Protein AF-B2FNQ9-F1 (afdb_monomer_lite)

Sequence (212 aa):
MAIDDLLDEHEQSERVRSWLRKNGASILGGVAIAIGAIAGWQWYQKDQGGKLASANVEYQKALVGLQQNKLDDAAKAVKALEAGPSSIYGDLAALQLAKAQVDAGKNEEALATLRAVKVESDLQRVADQRVARLLVATGKSDEAIKLLGSATDSSSLEIHGDALMAQGKRDDARAQYEKALKSLDVAAPQRRLLETKVMDAGGTVAAPAESV

Structure (mmCIF, N/CA/C/O backbone):
data_AF-B2FNQ9-F1
#
_entry.id   AF-B2FNQ9-F1
#
loop_
_atom_site.group_PDB
_atom_site.id
_atom_site.type_symbol
_atom_site.label_atom_id
_atom_site.label_alt_id
_atom_site.label_comp_id
_atom_site.label_asym_id
_atom_site.label_entity_id
_atom_site.label_seq_id
_atom_site.pdbx_PDB_ins_code
_atom_site.Cartn_x
_atom_site.Cartn_y
_atom_site.Cartn_z
_atom_site.occupancy
_atom_site.B_iso_or_equiv
_atom_site.auth_seq_id
_atom_site.auth_comp_id
_atom_site.auth_asym_id
_atom_site.auth_atom_id
_atom_site.pdbx_PDB_model_num
ATOM 1 N N . MET A 1 1 ? 4.589 26.673 -85.931 1.00 53.72 1 MET A N 1
ATOM 2 C CA . MET A 1 1 ? 4.257 26.494 -84.505 1.00 53.72 1 MET A CA 1
ATOM 3 C C . MET A 1 1 ? 4.998 25.251 -84.018 1.00 53.72 1 MET A C 1
ATOM 5 O O . MET A 1 1 ? 4.449 24.176 -84.178 1.00 53.72 1 MET A O 1
ATOM 9 N N . ALA A 1 2 ? 6.277 25.393 -83.626 1.00 55.75 2 ALA A N 1
ATOM 10 C CA . ALA A 1 2 ? 7.136 24.377 -82.966 1.00 55.75 2 ALA A CA 1
ATOM 11 C C . ALA A 1 2 ? 8.617 24.851 -82.880 1.00 55.75 2 ALA A C 1
ATOM 13 O O . ALA A 1 2 ? 9.528 24.080 -83.158 1.00 55.75 2 ALA A O 1
ATOM 14 N N . ILE A 1 3 ? 8.878 26.138 -82.604 1.00 53.03 3 ILE A N 1
ATOM 15 C CA . ILE A 1 3 ? 10.263 26.648 -82.434 1.00 53.03 3 ILE A CA 1
ATOM 16 C C . ILE A 1 3 ? 10.424 27.372 -81.087 1.00 53.03 3 ILE A C 1
ATOM 18 O O . ILE A 1 3 ? 11.475 27.247 -80.471 1.00 53.03 3 ILE A O 1
ATOM 22 N N . ASP A 1 4 ? 9.366 28.003 -80.563 1.00 54.94 4 ASP A N 1
ATOM 23 C CA . ASP A 1 4 ? 9.391 28.595 -79.213 1.00 54.94 4 ASP A CA 1
ATOM 24 C C . ASP A 1 4 ? 9.491 27.556 -78.078 1.00 54.94 4 ASP A C 1
ATOM 26 O O . ASP A 1 4 ? 9.998 27.874 -77.010 1.00 54.94 4 ASP A O 1
ATOM 30 N N . ASP A 1 5 ? 9.087 26.305 -78.313 1.00 53.41 5 ASP A N 1
ATOM 31 C CA . ASP A 1 5 ? 9.084 25.236 -77.296 1.00 53.41 5 ASP A CA 1
ATOM 32 C C . ASP A 1 5 ? 10.497 24.663 -77.025 1.00 53.41 5 ASP A C 1
ATOM 34 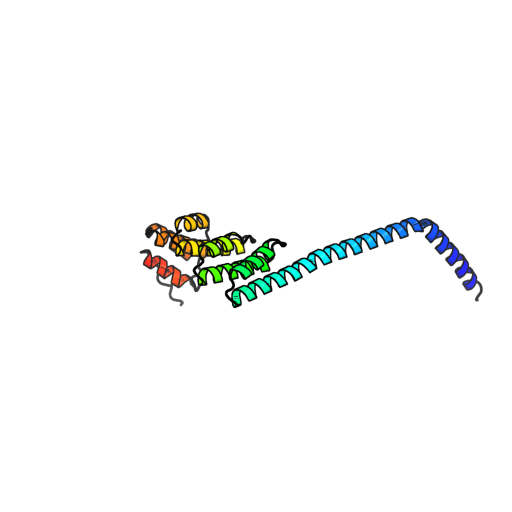O O . ASP A 1 5 ? 10.819 24.249 -75.917 1.00 53.41 5 ASP A O 1
ATOM 38 N N . LEU A 1 6 ? 11.396 24.708 -78.020 1.00 50.47 6 LEU A N 1
ATOM 39 C CA . LEU A 1 6 ? 12.774 24.194 -77.902 1.00 50.47 6 LEU A CA 1
ATOM 40 C C . LEU A 1 6 ? 13.746 25.191 -77.246 1.00 50.47 6 LEU A C 1
ATOM 42 O O . LEU A 1 6 ? 14.773 24.786 -76.700 1.00 50.47 6 LEU A O 1
ATOM 46 N N . LEU A 1 7 ? 13.450 26.494 -77.309 1.00 51.12 7 LEU A N 1
ATOM 47 C CA . LEU A 1 7 ? 14.267 27.544 -76.682 1.00 51.12 7 LEU A CA 1
ATOM 48 C C . LEU A 1 7 ? 13.931 27.723 -75.194 1.00 51.12 7 LEU A C 1
ATOM 50 O O . LEU A 1 7 ? 14.819 28.047 -74.400 1.00 51.12 7 LEU A O 1
ATOM 54 N N . ASP A 1 8 ? 12.682 27.457 -74.806 1.00 58.88 8 ASP A N 1
ATOM 55 C CA . ASP A 1 8 ? 12.225 27.576 -73.421 1.00 58.88 8 ASP A CA 1
ATOM 56 C C . ASP A 1 8 ? 12.867 26.498 -72.522 1.00 58.88 8 ASP A C 1
ATOM 58 O O . ASP A 1 8 ? 13.305 26.788 -71.410 1.00 58.88 8 ASP A O 1
ATOM 62 N N . GLU A 1 9 ? 13.086 25.281 -73.035 1.00 57.19 9 GLU A N 1
ATOM 63 C CA . GLU A 1 9 ? 13.785 24.210 -72.302 1.00 57.19 9 GLU A CA 1
ATOM 64 C C . GLU A 1 9 ? 15.239 24.564 -71.930 1.00 57.19 9 GLU A C 1
ATOM 66 O O . GLU A 1 9 ? 15.695 24.264 -70.820 1.00 57.19 9 GLU A O 1
ATOM 71 N N . HIS A 1 10 ? 15.985 25.228 -72.822 1.00 60.28 10 HIS A N 1
ATOM 72 C CA . HIS A 1 10 ? 17.373 25.615 -72.541 1.00 60.28 10 HIS A CA 1
ATOM 73 C C . HIS A 1 10 ? 17.464 26.771 -71.536 1.00 60.28 10 HIS A C 1
ATOM 75 O O . HIS A 1 10 ? 18.248 26.683 -70.585 1.00 60.28 10 HIS A O 1
ATOM 81 N N . GLU A 1 11 ? 16.631 27.808 -71.655 1.00 62.88 11 GLU A N 1
ATOM 82 C CA . GLU A 1 11 ? 16.622 28.914 -70.687 1.00 62.88 11 GLU A CA 1
ATOM 83 C C . GLU A 1 11 ? 16.072 28.520 -69.311 1.00 62.88 11 GLU A C 1
ATOM 85 O O . GLU A 1 11 ? 16.539 29.025 -68.281 1.00 62.88 11 GLU A O 1
ATOM 90 N N . GLN A 1 12 ? 15.089 27.619 -69.262 1.00 61.09 12 GLN A N 1
ATOM 91 C CA . GLN A 1 12 ? 14.573 27.091 -68.002 1.00 61.09 12 GLN A CA 1
ATOM 92 C C . GLN A 1 12 ? 15.646 26.288 -67.264 1.00 61.09 12 GLN A C 1
ATOM 94 O O . GLN A 1 12 ? 15.810 26.450 -66.050 1.00 61.09 12 GLN A O 1
ATOM 99 N N . SER A 1 13 ? 16.440 25.492 -67.988 1.00 68.75 13 SER A N 1
ATOM 100 C CA . SER A 1 13 ? 17.532 24.716 -67.394 1.00 68.75 13 SER A CA 1
ATOM 101 C C . SER A 1 13 ? 18.613 25.607 -66.756 1.00 68.75 13 SER A C 1
ATOM 103 O O . SER A 1 13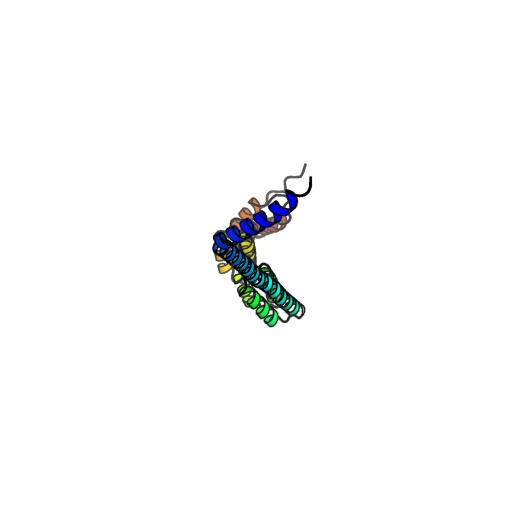 ? 19.059 25.339 -65.637 1.00 68.75 13 SER A O 1
ATOM 105 N N . GLU A 1 14 ? 18.977 26.720 -67.401 1.00 74.56 14 GLU A N 1
ATOM 106 C CA . GLU A 1 14 ? 19.949 27.700 -66.898 1.00 74.56 14 GLU A CA 1
ATOM 107 C C . GLU A 1 14 ? 19.422 28.465 -65.675 1.00 74.56 14 GLU A C 1
ATOM 109 O O . GLU A 1 14 ? 20.140 28.626 -64.680 1.00 74.56 14 GLU A O 1
ATOM 114 N N . ARG A 1 15 ? 18.147 28.883 -65.698 1.00 75.94 15 ARG A N 1
ATOM 115 C CA . ARG A 1 15 ? 17.488 29.555 -64.564 1.00 75.94 15 ARG A CA 1
ATOM 116 C C . ARG A 1 15 ? 17.432 28.660 -63.333 1.00 75.94 15 ARG A C 1
ATOM 118 O O . ARG A 1 15 ? 17.785 29.106 -62.239 1.00 75.94 15 ARG A O 1
ATOM 125 N N . VAL A 1 16 ? 17.068 27.392 -63.508 1.00 77.50 16 VAL A N 1
ATOM 126 C CA . VAL A 1 16 ? 17.066 26.394 -62.430 1.00 77.50 16 VAL A CA 1
ATOM 127 C C . VAL A 1 16 ? 18.481 26.182 -61.889 1.00 77.50 16 VAL A C 1
ATOM 129 O O . VAL A 1 16 ? 18.688 26.188 -60.675 1.00 77.50 16 VAL A O 1
ATOM 132 N N . ARG A 1 17 ? 19.486 26.082 -62.766 1.00 79.25 17 ARG A N 1
ATOM 133 C CA . ARG A 1 17 ? 20.891 25.873 -62.381 1.00 79.25 17 ARG A CA 1
ATOM 134 C C . ARG A 1 17 ? 21.488 27.065 -61.626 1.00 79.25 17 ARG A C 1
ATOM 136 O O . ARG A 1 17 ? 22.210 26.875 -60.647 1.00 79.25 17 ARG A O 1
ATOM 143 N N . SER A 1 18 ? 21.167 28.287 -62.048 1.00 82.06 18 SER A N 1
ATOM 144 C CA . SER A 1 18 ? 21.549 29.532 -61.371 1.00 82.06 18 SER A CA 1
ATOM 145 C C . SER A 1 18 ? 20.867 29.663 -60.006 1.00 82.06 18 SER A C 1
ATOM 147 O O . SER A 1 18 ? 21.524 29.931 -58.997 1.00 82.06 18 SER A O 1
ATOM 149 N N . TRP A 1 19 ? 19.563 29.378 -59.943 1.00 83.38 19 TRP A N 1
ATOM 150 C CA . TRP A 1 19 ? 18.796 29.399 -58.701 1.00 83.38 19 TRP A CA 1
ATOM 151 C C . TRP A 1 19 ? 19.306 28.361 -57.691 1.00 83.38 19 TRP A C 1
ATOM 153 O O . TRP A 1 19 ? 19.490 28.692 -56.520 1.00 83.38 19 TRP A O 1
ATOM 163 N N . LEU A 1 20 ? 19.628 27.144 -58.142 1.00 83.00 20 LEU A N 1
ATOM 164 C CA . LEU A 1 20 ? 20.249 26.097 -57.323 1.00 83.00 20 LEU A CA 1
ATOM 165 C C . LEU A 1 20 ? 21.641 26.494 -56.830 1.00 83.00 20 LEU A C 1
ATOM 167 O O . LEU A 1 20 ? 21.958 26.253 -55.673 1.00 83.00 20 LEU A O 1
ATOM 171 N N . ARG A 1 21 ? 22.477 27.134 -57.656 1.00 82.69 21 ARG A N 1
ATOM 172 C CA . ARG A 1 21 ? 23.786 27.641 -57.199 1.00 82.69 21 ARG A CA 1
ATOM 173 C C . ARG A 1 21 ? 23.642 28.738 -56.148 1.00 82.69 21 ARG A C 1
ATOM 175 O O . ARG A 1 21 ? 24.416 28.766 -55.197 1.00 82.69 21 ARG A O 1
ATOM 182 N N . LYS A 1 22 ? 22.645 29.612 -56.296 1.00 88.25 22 LYS A N 1
ATOM 183 C CA . LYS A 1 22 ? 22.390 30.719 -55.366 1.00 88.25 22 LYS A CA 1
ATOM 184 C C . LYS A 1 22 ? 21.789 30.252 -54.033 1.00 88.25 22 LYS A C 1
ATOM 186 O O . LYS A 1 22 ? 22.123 30.815 -52.998 1.00 88.25 22 LYS A O 1
ATOM 191 N N . ASN A 1 23 ? 20.941 29.220 -54.054 1.00 89.06 23 ASN A N 1
ATOM 192 C CA . ASN A 1 23 ? 20.239 28.691 -52.874 1.00 89.06 23 ASN A CA 1
ATOM 193 C C . ASN A 1 23 ? 20.800 27.351 -52.367 1.00 89.06 23 ASN A C 1
ATOM 195 O O . ASN A 1 23 ? 20.294 26.788 -51.403 1.00 89.06 23 ASN A O 1
ATOM 199 N N . GLY A 1 24 ? 21.850 26.813 -52.988 1.00 85.12 24 GLY A N 1
ATOM 200 C CA . GLY A 1 24 ? 22.360 25.476 -52.676 1.00 85.12 24 GLY A CA 1
ATOM 201 C C . GLY A 1 24 ? 22.773 25.325 -51.214 1.00 85.12 24 GLY A C 1
ATOM 202 O O . GLY A 1 24 ? 22.471 24.311 -50.595 1.00 85.12 24 GLY A O 1
ATOM 203 N N . ALA A 1 25 ? 23.375 26.364 -50.628 1.00 88.88 25 ALA A N 1
ATOM 204 C CA . ALA A 1 25 ? 23.744 26.368 -49.214 1.00 88.88 25 ALA A CA 1
ATOM 205 C C . ALA A 1 25 ? 22.521 26.331 -48.276 1.00 88.88 25 ALA A C 1
ATOM 207 O O . ALA A 1 25 ? 22.545 25.610 -47.280 1.00 88.88 25 ALA A O 1
ATOM 208 N N . SER A 1 26 ? 21.439 27.056 -48.591 1.00 86.69 26 SER A N 1
ATOM 209 C CA . SER A 1 26 ? 20.218 27.060 -47.772 1.00 86.69 26 SER A CA 1
ATOM 210 C C . SER A 1 26 ? 19.410 25.772 -47.932 1.00 86.69 26 SER A C 1
ATOM 212 O O . SER A 1 26 ? 18.885 25.266 -46.943 1.00 86.69 26 SER A O 1
ATOM 214 N N . ILE A 1 27 ? 19.375 25.188 -49.134 1.00 90.31 27 ILE A N 1
ATOM 215 C CA . ILE A 1 27 ? 18.775 23.869 -49.379 1.00 90.31 27 ILE A CA 1
ATOM 216 C C . ILE A 1 27 ? 19.538 22.791 -48.601 1.00 90.31 27 ILE A C 1
ATOM 218 O O . ILE A 1 27 ? 18.922 22.016 -47.874 1.00 90.31 27 ILE A O 1
ATOM 222 N N . LEU A 1 28 ? 20.874 22.769 -48.690 1.00 91.81 28 LEU A N 1
ATOM 223 C CA . LEU A 1 28 ? 21.702 21.823 -47.935 1.00 91.81 28 LEU A CA 1
ATOM 224 C C . LEU A 1 28 ? 21.533 21.998 -46.421 1.00 91.81 28 LEU A C 1
ATOM 226 O O . LEU A 1 28 ? 21.395 21.006 -45.708 1.00 91.81 28 LEU A O 1
ATOM 230 N N . GLY A 1 29 ? 21.480 23.242 -45.936 1.00 94.00 29 GLY A N 1
ATOM 231 C CA . GLY A 1 29 ? 21.211 23.538 -44.529 1.00 94.00 29 GLY A CA 1
ATOM 232 C C . GLY A 1 29 ? 19.839 23.034 -44.073 1.00 94.00 29 GLY A C 1
ATOM 233 O O . GLY A 1 29 ? 19.740 22.365 -43.047 1.00 94.00 29 GLY A O 1
ATOM 234 N N . GLY A 1 30 ? 18.789 23.285 -44.860 1.00 93.69 30 GLY A N 1
ATOM 235 C CA . GLY A 1 30 ? 17.436 22.805 -44.572 1.00 93.69 30 GLY A CA 1
ATOM 236 C C . GLY A 1 30 ? 17.339 21.277 -44.551 1.00 93.69 30 GLY A C 1
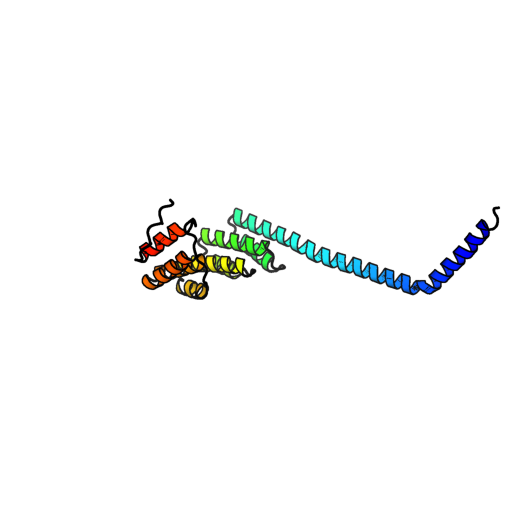ATOM 237 O O . GLY A 1 30 ? 16.749 20.710 -43.633 1.00 93.69 30 GLY A O 1
ATOM 238 N N . VAL A 1 31 ? 17.980 20.600 -45.509 1.00 94.31 31 VAL A N 1
ATOM 239 C CA . VAL A 1 31 ? 18.043 19.130 -45.559 1.00 94.31 31 VAL A CA 1
ATOM 240 C C . VAL A 1 31 ? 18.799 18.568 -44.352 1.00 94.31 31 VAL A C 1
ATOM 242 O O . VAL A 1 31 ? 18.329 17.614 -43.733 1.00 94.31 31 VAL A O 1
ATOM 245 N N . ALA A 1 32 ? 19.925 19.172 -43.963 1.00 95.31 32 ALA A N 1
ATOM 246 C CA . ALA A 1 32 ? 20.685 18.743 -42.790 1.00 95.31 32 ALA A CA 1
ATOM 247 C C . ALA A 1 32 ? 19.869 18.873 -41.491 1.00 95.31 32 ALA A C 1
ATOM 249 O O . ALA A 1 32 ? 19.867 17.953 -40.672 1.00 95.31 32 ALA A O 1
ATOM 250 N N . ILE A 1 33 ? 19.124 19.973 -41.328 1.00 96.50 33 ILE A N 1
ATOM 251 C CA . ILE A 1 33 ? 18.223 20.173 -40.183 1.00 96.50 33 ILE A CA 1
ATOM 252 C C . ILE A 1 33 ? 17.104 19.125 -40.183 1.00 96.50 33 ILE A C 1
ATOM 254 O O . ILE A 1 33 ? 16.833 18.527 -39.142 1.00 96.50 33 ILE A O 1
ATOM 258 N N . ALA A 1 34 ? 16.482 18.859 -41.336 1.00 92.06 34 ALA A N 1
ATOM 259 C CA . ALA A 1 34 ? 15.417 17.863 -41.450 1.00 92.06 34 ALA A CA 1
ATOM 260 C C . ALA A 1 34 ? 15.905 16.452 -41.079 1.00 92.06 34 ALA A C 1
ATOM 262 O O . ALA A 1 34 ? 15.248 15.753 -40.309 1.00 92.06 34 ALA A O 1
ATOM 263 N N . ILE A 1 35 ? 17.088 16.054 -41.558 1.00 96.56 35 ILE A N 1
ATOM 264 C CA . ILE A 1 35 ? 17.708 14.770 -41.201 1.00 96.56 35 ILE A CA 1
ATOM 265 C C . ILE A 1 35 ? 18.012 14.718 -39.701 1.00 96.56 35 ILE A C 1
ATOM 267 O O . ILE A 1 35 ? 17.696 13.721 -39.054 1.00 96.56 35 ILE A O 1
ATOM 271 N N . GLY A 1 36 ? 18.571 15.792 -39.133 1.00 96.50 36 GLY A N 1
ATOM 272 C CA . GLY A 1 36 ? 18.850 15.882 -37.699 1.00 96.50 36 GLY A CA 1
ATOM 273 C C . GLY A 1 36 ? 17.590 15.733 -36.843 1.00 96.50 36 GLY A C 1
ATOM 274 O O . GLY A 1 36 ? 17.593 14.978 -35.872 1.00 96.50 36 GLY A O 1
ATOM 275 N N . ALA A 1 37 ? 16.492 16.384 -37.237 1.00 94.50 37 ALA A N 1
ATOM 276 C CA . ALA A 1 37 ? 15.209 16.285 -36.548 1.00 94.50 37 ALA A CA 1
ATOM 277 C C . ALA A 1 37 ? 14.620 14.865 -36.615 1.00 94.50 37 ALA A C 1
ATOM 279 O O . ALA A 1 37 ? 14.193 14.331 -35.592 1.00 94.50 37 ALA A O 1
ATOM 280 N N . ILE A 1 38 ? 14.644 14.224 -37.790 1.00 93.06 38 ILE A N 1
ATOM 281 C CA . ILE A 1 38 ? 14.150 12.848 -37.967 1.00 93.06 38 ILE A CA 1
ATOM 282 C C . ILE A 1 38 ? 15.001 11.859 -37.164 1.00 93.06 38 ILE A C 1
ATOM 284 O O . ILE A 1 38 ? 14.453 11.018 -36.452 1.00 93.06 38 ILE A O 1
ATOM 288 N N . ALA A 1 39 ? 16.330 11.967 -37.239 1.00 92.00 39 ALA A N 1
ATOM 289 C CA . ALA A 1 39 ? 17.244 11.096 -36.505 1.00 92.00 39 ALA A CA 1
ATOM 290 C C . ALA A 1 39 ? 17.095 11.270 -34.985 1.00 92.00 39 ALA A C 1
ATOM 292 O O . ALA A 1 39 ? 17.026 10.280 -34.256 1.00 92.00 39 ALA A O 1
ATOM 293 N N . GLY A 1 40 ? 16.973 12.515 -34.511 1.00 89.31 40 GLY A N 1
ATOM 294 C CA . GLY A 1 40 ? 16.701 12.821 -33.107 1.00 89.31 40 GLY A CA 1
ATOM 295 C C . GLY A 1 40 ? 15.370 12.235 -32.631 1.00 89.31 40 GLY A C 1
ATOM 296 O O . GLY A 1 40 ? 15.317 11.605 -31.574 1.00 89.31 40 GLY A O 1
ATOM 297 N N . TRP A 1 41 ? 14.312 12.358 -33.438 1.00 85.88 41 TRP A N 1
ATOM 298 C CA . TRP A 1 41 ? 12.998 11.786 -33.133 1.00 85.88 41 TRP A CA 1
ATOM 299 C C . TRP A 1 41 ? 13.009 10.251 -33.106 1.00 85.88 41 TRP A C 1
ATOM 301 O O . TRP A 1 41 ? 12.445 9.643 -32.196 1.00 85.88 41 TRP A O 1
ATOM 311 N N . GLN A 1 42 ? 13.685 9.606 -34.061 1.00 81.25 42 GLN A N 1
ATOM 312 C CA . GLN A 1 42 ? 13.832 8.147 -34.091 1.00 81.25 42 GLN A CA 1
ATOM 313 C C . GLN A 1 42 ? 14.636 7.621 -32.899 1.00 81.25 42 GLN A C 1
ATOM 315 O O . GLN A 1 42 ? 14.266 6.604 -32.310 1.00 81.25 42 GLN A O 1
ATOM 320 N N . TRP A 1 43 ? 15.715 8.312 -32.517 1.00 81.75 43 TRP A N 1
ATOM 321 C CA . TRP A 1 43 ? 16.502 7.961 -31.335 1.00 81.75 43 TRP A CA 1
ATOM 322 C C . TRP A 1 43 ? 15.659 8.063 -30.058 1.00 81.75 43 TRP A C 1
ATOM 324 O O . TRP A 1 43 ? 15.630 7.120 -29.266 1.00 81.75 43 TRP A O 1
ATOM 334 N N . TYR A 1 44 ? 14.889 9.146 -29.920 1.00 79.06 44 TYR A N 1
ATOM 335 C CA . TYR A 1 44 ? 13.963 9.342 -28.806 1.00 79.06 44 TYR A CA 1
ATOM 336 C C . TYR A 1 44 ? 12.872 8.257 -28.742 1.00 79.06 44 TYR A C 1
ATOM 338 O O . TYR A 1 44 ? 12.624 7.686 -27.680 1.00 79.06 44 TYR A O 1
ATOM 346 N N . GLN A 1 45 ? 12.253 7.904 -29.876 1.00 67.50 45 GLN A N 1
ATOM 347 C CA . GLN A 1 45 ? 11.258 6.825 -29.926 1.00 67.50 45 GLN A CA 1
ATOM 348 C C . GLN A 1 45 ? 11.846 5.455 -29.582 1.00 67.50 45 GLN A C 1
ATOM 350 O O . GLN A 1 45 ? 11.189 4.669 -28.901 1.00 67.50 45 GLN A O 1
ATOM 355 N N . LYS A 1 46 ? 13.063 5.146 -30.042 1.00 68.75 46 LYS A N 1
ATOM 356 C CA . LYS A 1 46 ? 13.714 3.859 -29.762 1.00 68.75 46 LYS A CA 1
ATOM 357 C C . LYS A 1 46 ? 14.020 3.693 -28.274 1.00 68.75 46 LYS A C 1
ATOM 359 O O . LYS A 1 46 ? 13.813 2.607 -27.734 1.00 68.75 46 LYS A O 1
ATOM 364 N N . ASP A 1 47 ? 14.464 4.762 -27.620 1.00 68.56 47 ASP A N 1
ATOM 365 C CA . ASP A 1 47 ? 14.702 4.781 -26.176 1.00 68.56 47 ASP A CA 1
ATOM 366 C C . ASP A 1 47 ? 13.393 4.590 -25.381 1.00 68.56 47 ASP A C 1
ATOM 368 O O . ASP A 1 47 ? 13.327 3.752 -24.483 1.00 68.56 47 ASP A O 1
ATOM 372 N N . GLN A 1 48 ? 12.309 5.270 -25.770 1.00 61.91 48 GLN A N 1
ATOM 373 C CA . GLN A 1 48 ? 10.986 5.131 -25.139 1.00 61.91 48 GLN A CA 1
ATOM 374 C C . GLN A 1 48 ? 10.345 3.746 -25.376 1.00 61.91 48 GLN A C 1
ATOM 376 O O . GLN A 1 48 ? 9.854 3.108 -24.443 1.00 61.91 48 GLN A O 1
ATOM 381 N N . GLY A 1 49 ? 10.372 3.244 -26.615 1.00 61.62 49 GLY A N 1
ATOM 382 C CA . GLY A 1 49 ? 9.780 1.955 -26.991 1.00 61.62 49 GLY A CA 1
ATOM 383 C C . GLY A 1 49 ? 10.528 0.750 -26.412 1.00 61.62 49 GLY A C 1
ATOM 384 O O . GLY A 1 49 ? 9.902 -0.225 -25.993 1.00 61.62 49 GLY A O 1
ATOM 385 N N . GLY A 1 50 ? 11.860 0.830 -26.315 1.00 67.25 50 GLY A N 1
ATOM 386 C CA . GLY A 1 50 ? 12.681 -0.203 -25.677 1.00 67.25 50 GLY A CA 1
ATOM 387 C C . GLY A 1 50 ? 12.412 -0.341 -24.175 1.00 67.25 50 GLY A C 1
ATOM 388 O O . GLY A 1 50 ? 12.380 -1.458 -23.658 1.00 67.25 50 GLY A O 1
ATOM 389 N N . LYS A 1 51 ? 12.142 0.773 -23.482 1.00 68.69 51 LYS A N 1
ATOM 390 C CA . LYS A 1 51 ? 11.838 0.786 -22.041 1.00 68.69 51 LYS A CA 1
ATOM 391 C C . LYS A 1 51 ? 10.540 0.051 -21.707 1.00 68.69 51 LYS A C 1
ATOM 393 O O . LYS A 1 51 ? 10.534 -0.768 -20.794 1.00 68.69 51 LYS A O 1
ATOM 398 N N . LEU A 1 52 ? 9.467 0.277 -22.467 1.00 71.00 52 LEU A N 1
ATOM 399 C CA . LEU A 1 52 ? 8.178 -0.404 -22.264 1.00 71.00 52 LEU A CA 1
ATOM 400 C C . LEU A 1 52 ? 8.258 -1.909 -22.555 1.00 71.00 52 LEU A C 1
ATOM 402 O O . LEU A 1 52 ? 7.724 -2.714 -21.792 1.00 71.00 52 LEU A O 1
ATOM 406 N N . ALA A 1 53 ? 8.958 -2.302 -23.624 1.00 76.19 53 ALA A N 1
ATOM 407 C CA . ALA A 1 53 ? 9.180 -3.712 -23.934 1.00 76.19 53 ALA A CA 1
ATOM 408 C C . ALA A 1 53 ? 9.999 -4.412 -22.835 1.00 76.19 53 ALA A C 1
ATOM 410 O O . ALA A 1 53 ? 9.640 -5.506 -22.401 1.00 76.19 53 ALA A O 1
ATOM 411 N N . SER A 1 54 ? 11.053 -3.757 -22.334 1.00 77.81 54 SER A N 1
ATOM 412 C CA . SER A 1 54 ? 11.850 -4.258 -21.210 1.00 77.81 54 SER A CA 1
ATOM 413 C C . SER A 1 54 ? 11.032 -4.359 -19.920 1.00 77.81 54 SER A C 1
ATOM 415 O O . SER A 1 54 ? 11.133 -5.361 -19.217 1.00 77.81 54 SER A O 1
ATOM 417 N N . ALA A 1 55 ? 10.189 -3.365 -19.621 1.00 81.25 55 ALA A N 1
ATOM 418 C CA . ALA A 1 55 ? 9.305 -3.397 -18.459 1.00 81.25 55 ALA A CA 1
ATOM 419 C C . ALA A 1 55 ? 8.313 -4.567 -18.541 1.00 81.25 55 ALA A C 1
ATOM 421 O O . ALA A 1 55 ? 8.128 -5.285 -17.566 1.00 81.25 55 ALA A O 1
ATOM 422 N N . ASN A 1 56 ? 7.734 -4.845 -19.712 1.00 84.00 56 ASN A N 1
ATOM 423 C CA . ASN A 1 56 ? 6.869 -6.015 -19.862 1.00 84.00 56 ASN A CA 1
ATOM 424 C C . ASN A 1 56 ? 7.625 -7.336 -19.616 1.00 84.00 56 ASN A C 1
ATOM 426 O O . ASN A 1 56 ? 7.079 -8.241 -18.994 1.00 84.00 56 ASN A O 1
ATOM 430 N N . VAL A 1 57 ? 8.885 -7.458 -20.051 1.00 85.62 57 VAL A N 1
ATOM 431 C CA . VAL A 1 57 ? 9.698 -8.659 -19.780 1.00 85.62 57 VAL A CA 1
ATOM 432 C C . VAL A 1 57 ? 9.915 -8.861 -18.278 1.00 85.62 57 VAL A C 1
ATOM 434 O O . VAL A 1 57 ? 9.714 -9.969 -17.781 1.00 85.62 57 VAL A O 1
ATOM 437 N N . GLU A 1 58 ? 10.284 -7.811 -17.543 1.00 87.94 58 GLU A N 1
ATOM 438 C CA . GLU A 1 58 ? 10.454 -7.900 -16.086 1.00 87.94 58 GLU A CA 1
ATOM 439 C C . GLU A 1 58 ? 9.122 -8.162 -15.369 1.00 87.94 58 GLU A C 1
ATOM 441 O O . GLU A 1 58 ? 9.062 -8.973 -14.448 1.00 87.94 58 GLU A O 1
ATOM 446 N N . TYR A 1 59 ? 8.024 -7.580 -15.853 1.00 90.44 59 TYR A N 1
ATOM 447 C CA . TYR A 1 59 ? 6.682 -7.871 -15.354 1.00 90.44 59 TYR A CA 1
ATOM 448 C C . TYR A 1 59 ? 6.325 -9.355 -15.504 1.00 90.44 59 TYR A C 1
ATOM 450 O O . TYR A 1 59 ? 5.910 -9.994 -14.539 1.00 90.44 59 TYR A O 1
ATOM 458 N N . GLN A 1 60 ? 6.558 -9.946 -16.680 1.00 90.00 60 GLN A N 1
ATOM 459 C CA . GLN A 1 60 ? 6.323 -11.377 -16.898 1.00 90.00 60 GLN A CA 1
ATOM 460 C C . GLN A 1 60 ? 7.201 -12.250 -15.992 1.00 90.00 60 GLN A C 1
ATOM 462 O O . GLN A 1 60 ? 6.720 -13.247 -15.454 1.00 90.00 60 GLN A O 1
ATOM 467 N N . LYS A 1 61 ? 8.465 -11.872 -15.758 1.00 89.81 61 LYS A N 1
ATOM 468 C CA . LYS A 1 61 ? 9.328 -12.576 -14.794 1.00 89.81 61 LYS A CA 1
ATOM 469 C C . LYS A 1 61 ? 8.764 -12.515 -13.377 1.00 89.81 61 LYS A C 1
ATOM 471 O O . LYS A 1 61 ? 8.763 -13.540 -12.697 1.00 89.81 61 LYS A O 1
ATOM 476 N N . ALA A 1 62 ? 8.255 -11.356 -12.953 1.00 92.56 62 ALA A N 1
ATOM 477 C CA . ALA A 1 62 ? 7.597 -11.219 -11.661 1.00 92.56 62 ALA A CA 1
ATOM 478 C C . ALA A 1 62 ? 6.398 -12.174 -11.562 1.00 92.56 62 ALA A C 1
ATOM 480 O O . ALA A 1 62 ? 6.332 -12.961 -10.622 1.00 92.56 62 ALA A O 1
ATOM 481 N N . LEU A 1 63 ? 5.515 -12.193 -12.568 1.00 92.81 63 LEU A N 1
ATOM 482 C CA . LEU A 1 63 ? 4.354 -13.092 -12.599 1.00 92.81 63 LEU A CA 1
ATOM 483 C C . LEU A 1 63 ? 4.740 -14.574 -12.536 1.00 92.81 63 LEU A C 1
ATOM 485 O O . LEU A 1 63 ? 4.148 -15.328 -11.766 1.00 92.81 63 LEU A O 1
ATOM 489 N N . VAL A 1 64 ? 5.747 -14.994 -13.305 1.00 92.88 64 VAL A N 1
ATOM 490 C CA . VAL A 1 64 ? 6.249 -16.377 -13.276 1.00 92.88 64 VAL A CA 1
ATOM 491 C C . VAL A 1 64 ? 6.819 -16.720 -11.899 1.00 92.88 64 VAL A C 1
ATOM 493 O O . VAL A 1 64 ? 6.540 -17.798 -11.374 1.00 92.88 64 VAL A O 1
ATOM 496 N N . GLY A 1 65 ? 7.581 -15.806 -11.291 1.00 91.44 65 GLY A N 1
ATOM 497 C CA . GLY A 1 65 ? 8.094 -15.969 -9.932 1.00 91.44 65 GLY A CA 1
ATOM 498 C C . GLY A 1 65 ? 6.967 -16.160 -8.916 1.00 91.44 65 GLY A C 1
ATOM 499 O O . GLY A 1 65 ? 7.004 -17.108 -8.134 1.00 91.44 65 GLY A O 1
ATOM 500 N N . LEU A 1 66 ? 5.924 -15.329 -8.985 1.00 93.19 66 LEU A N 1
ATOM 501 C CA . LEU A 1 66 ? 4.742 -15.434 -8.125 1.00 93.19 66 LEU A CA 1
ATOM 502 C C . LEU A 1 66 ? 3.993 -16.756 -8.335 1.00 93.19 66 LEU A C 1
ATOM 504 O O . LEU A 1 66 ? 3.680 -17.439 -7.363 1.00 93.19 66 LEU A O 1
ATOM 508 N N . GLN A 1 67 ? 3.766 -17.167 -9.585 1.00 91.69 67 GLN A N 1
ATOM 509 C CA . GLN A 1 67 ? 3.090 -18.427 -9.911 1.00 91.69 67 GLN A CA 1
ATOM 510 C C . GLN A 1 67 ? 3.856 -19.653 -9.393 1.00 91.69 67 GLN A C 1
ATOM 512 O O . GLN A 1 67 ? 3.253 -20.649 -9.001 1.00 91.69 67 GLN A O 1
ATOM 517 N N . GLN A 1 68 ? 5.188 -19.581 -9.378 1.00 93.00 68 GLN A N 1
ATOM 518 C CA . GLN A 1 68 ? 6.063 -20.636 -8.864 1.00 93.00 68 GLN A CA 1
ATOM 519 C C . GLN A 1 68 ? 6.345 -20.508 -7.359 1.00 93.00 68 GLN A C 1
ATOM 521 O O . GLN A 1 68 ? 7.159 -21.265 -6.832 1.00 93.00 68 GLN A O 1
ATOM 526 N N . ASN A 1 69 ? 5.716 -19.548 -6.673 1.00 92.38 69 ASN A N 1
ATOM 527 C CA . ASN A 1 69 ? 5.961 -19.206 -5.271 1.00 92.38 69 ASN A CA 1
ATOM 528 C C . ASN A 1 69 ? 7.440 -18.877 -4.952 1.00 92.38 69 ASN A C 1
ATOM 530 O O . ASN A 1 69 ? 7.913 -19.045 -3.828 1.00 92.38 69 ASN A O 1
ATOM 534 N N . LYS A 1 70 ? 8.190 -18.397 -5.951 1.00 94.38 70 LYS A N 1
ATOM 535 C CA . LYS A 1 70 ? 9.578 -17.927 -5.841 1.00 94.38 70 LYS A CA 1
ATOM 536 C C . LYS A 1 70 ? 9.589 -16.429 -5.562 1.00 94.38 70 LYS A C 1
ATOM 538 O O . LYS A 1 70 ? 9.897 -15.613 -6.432 1.00 94.38 70 LYS A O 1
ATOM 543 N N . LEU A 1 71 ? 9.216 -16.067 -4.338 1.00 94.69 71 LEU A N 1
ATOM 544 C CA . LEU A 1 71 ? 8.991 -14.669 -3.960 1.00 94.69 71 LEU A CA 1
ATOM 545 C C . LEU A 1 71 ? 10.248 -13.796 -4.079 1.00 94.69 71 LEU A C 1
ATOM 547 O O . LEU A 1 71 ? 10.135 -12.638 -4.463 1.00 94.69 71 LEU A O 1
ATOM 551 N N . ASP A 1 72 ? 11.440 -14.347 -3.848 1.00 94.00 72 ASP A N 1
ATOM 552 C CA . ASP A 1 72 ? 12.694 -13.593 -3.977 1.00 94.00 72 ASP A CA 1
ATOM 553 C C . ASP A 1 72 ? 13.014 -13.244 -5.440 1.00 94.00 72 ASP A C 1
ATOM 555 O O . ASP A 1 72 ? 13.517 -12.159 -5.735 1.00 94.00 72 ASP A O 1
ATOM 559 N N . ASP A 1 73 ? 12.703 -14.148 -6.373 1.00 91.25 73 ASP A N 1
ATOM 560 C CA . ASP A 1 73 ? 12.875 -13.898 -7.806 1.00 91.25 73 ASP A CA 1
ATOM 561 C C . ASP A 1 73 ? 11.843 -12.879 -8.301 1.00 91.25 73 ASP A C 1
ATOM 563 O O . ASP A 1 73 ? 12.189 -11.959 -9.046 1.00 91.25 73 ASP A O 1
ATOM 567 N N . ALA A 1 74 ? 10.601 -12.980 -7.815 1.00 93.88 74 ALA A N 1
ATOM 568 C CA . ALA A 1 74 ? 9.574 -11.976 -8.069 1.00 93.88 74 ALA A CA 1
ATOM 569 C C . ALA A 1 74 ? 9.975 -10.598 -7.511 1.00 93.88 74 ALA A C 1
ATOM 571 O O . ALA A 1 74 ? 9.844 -9.599 -8.213 1.00 93.88 74 ALA A O 1
ATOM 572 N N . ALA A 1 75 ? 10.541 -10.532 -6.302 1.00 93.81 75 ALA A N 1
ATOM 573 C CA . ALA A 1 75 ? 11.023 -9.292 -5.694 1.00 93.81 75 ALA A CA 1
ATOM 574 C C . ALA A 1 75 ? 12.159 -8.639 -6.488 1.00 93.81 75 ALA A C 1
ATOM 576 O O . ALA A 1 75 ? 12.162 -7.421 -6.676 1.00 93.81 75 ALA A O 1
ATOM 577 N N . LYS A 1 76 ? 13.103 -9.430 -7.013 1.00 92.38 76 LYS A N 1
ATOM 578 C CA . LYS A 1 76 ? 14.159 -8.916 -7.903 1.00 92.38 76 LYS A CA 1
ATOM 579 C C . LYS A 1 76 ? 13.576 -8.327 -9.187 1.00 92.38 76 LYS A C 1
ATOM 581 O O . LYS A 1 76 ? 14.010 -7.254 -9.599 1.00 92.38 76 LYS A O 1
ATOM 586 N N . ALA A 1 77 ? 12.597 -9.002 -9.788 1.00 90.81 77 ALA A N 1
ATOM 587 C CA . ALA A 1 77 ? 11.923 -8.524 -10.992 1.00 90.81 77 ALA A CA 1
ATOM 588 C C . ALA A 1 77 ? 11.121 -7.235 -10.728 1.00 90.81 77 ALA A C 1
ATOM 590 O O . ALA A 1 77 ? 11.226 -6.282 -11.496 1.00 90.81 77 ALA A O 1
ATOM 591 N N . VAL A 1 78 ? 10.404 -7.148 -9.600 1.00 91.38 78 VAL A N 1
ATOM 592 C CA . VAL A 1 78 ? 9.716 -5.917 -9.165 1.00 91.38 78 VAL A CA 1
ATOM 593 C C . VAL A 1 78 ? 10.704 -4.765 -8.995 1.00 91.38 78 VAL A C 1
ATOM 595 O O . VAL A 1 78 ? 10.497 -3.690 -9.548 1.00 91.38 78 VAL A O 1
ATOM 598 N N . LYS A 1 79 ? 11.830 -4.992 -8.317 1.00 88.81 79 LYS A N 1
ATOM 599 C CA . LYS A 1 79 ? 12.863 -3.963 -8.140 1.00 88.81 79 LYS A CA 1
ATOM 600 C C . LYS A 1 79 ? 13.475 -3.496 -9.467 1.00 88.81 79 LYS A C 1
ATOM 602 O O . LYS A 1 79 ? 13.847 -2.334 -9.601 1.00 88.81 79 LYS A O 1
ATOM 607 N N . ALA A 1 80 ? 13.581 -4.382 -10.458 1.00 86.19 80 ALA A N 1
ATOM 608 C CA . ALA A 1 80 ? 14.030 -4.009 -11.797 1.00 86.19 80 ALA A CA 1
ATOM 609 C C . ALA A 1 80 ? 13.020 -3.095 -12.518 1.00 86.19 80 ALA A C 1
ATOM 611 O O . ALA A 1 80 ? 13.431 -2.224 -13.284 1.00 86.19 80 ALA A O 1
ATOM 612 N N . LEU A 1 81 ? 11.718 -3.244 -12.239 1.00 84.88 81 LEU A N 1
ATOM 613 C CA . LEU A 1 81 ? 10.668 -2.361 -12.760 1.00 84.88 81 LEU A CA 1
ATOM 614 C C . LEU A 1 81 ? 10.721 -0.958 -12.139 1.00 84.88 81 LEU A C 1
ATOM 616 O O . LEU A 1 81 ? 10.495 0.018 -12.849 1.00 84.88 81 LEU A O 1
ATOM 620 N N . GLU A 1 82 ? 11.067 -0.845 -10.853 1.00 75.75 82 GLU A N 1
ATOM 621 C CA . GLU A 1 82 ? 11.191 0.444 -10.143 1.00 75.75 82 GLU A CA 1
ATOM 622 C C . GLU A 1 82 ? 12.307 1.341 -10.702 1.00 75.75 82 GLU A C 1
ATOM 624 O O . GLU A 1 82 ? 12.243 2.563 -10.584 1.00 75.75 82 GLU A O 1
ATOM 629 N N . ALA A 1 83 ? 13.337 0.749 -11.314 1.00 67.56 83 ALA A N 1
ATOM 630 C CA . ALA A 1 83 ? 14.438 1.485 -11.936 1.00 67.56 83 ALA A CA 1
ATOM 631 C C . ALA A 1 83 ? 14.070 2.096 -13.306 1.00 67.56 83 ALA A C 1
ATOM 633 O O . ALA A 1 83 ? 14.849 2.873 -13.864 1.00 67.56 83 ALA A O 1
ATOM 634 N N . GLY A 1 84 ? 12.912 1.730 -13.869 1.00 64.94 84 GLY A N 1
ATOM 635 C CA . GLY A 1 84 ? 12.375 2.304 -15.102 1.00 64.94 84 GLY A CA 1
ATOM 636 C C . GLY A 1 84 ? 11.620 3.621 -14.869 1.00 64.94 84 GLY A C 1
ATOM 637 O O . GLY A 1 84 ? 11.451 4.054 -13.731 1.00 64.94 84 GLY A O 1
ATOM 638 N N . PRO A 1 85 ? 11.128 4.287 -15.934 1.00 59.03 85 PRO A N 1
ATOM 639 C CA . PRO A 1 85 ? 10.129 5.344 -15.771 1.00 59.03 85 PRO A CA 1
ATOM 640 C C . PRO A 1 85 ? 8.967 4.782 -14.943 1.00 59.03 85 PRO A C 1
ATOM 642 O O . PRO A 1 85 ? 8.553 3.661 -15.235 1.00 59.03 85 PRO A O 1
ATOM 645 N N . SER A 1 86 ? 8.471 5.527 -13.943 1.00 60.44 86 SER A N 1
ATOM 646 C CA . SER A 1 86 ? 7.320 5.127 -13.113 1.00 60.44 86 SER A CA 1
ATOM 647 C C . SER A 1 86 ? 6.220 4.568 -14.020 1.00 60.44 86 SER A C 1
ATOM 649 O O . SER A 1 86 ? 5.636 5.280 -14.839 1.00 60.44 86 SER A O 1
ATOM 651 N N . SER A 1 87 ? 6.066 3.246 -13.982 1.00 71.44 87 SER A N 1
ATOM 652 C CA . SER A 1 87 ? 5.272 2.488 -14.935 1.00 71.44 87 SER A CA 1
ATOM 653 C C . SER A 1 87 ? 4.274 1.666 -14.157 1.00 71.44 87 SER A C 1
ATOM 655 O O . SER A 1 87 ? 4.644 0.962 -13.221 1.00 71.44 87 SER A O 1
ATOM 657 N N . ILE A 1 88 ? 3.032 1.681 -14.633 1.00 78.06 88 ILE A N 1
ATOM 658 C CA . ILE A 1 88 ? 1.911 0.890 -14.118 1.00 78.06 88 ILE A CA 1
ATOM 659 C C . ILE A 1 88 ? 2.303 -0.587 -13.895 1.00 78.06 88 ILE A C 1
ATOM 661 O O . ILE A 1 88 ? 1.802 -1.223 -12.973 1.00 78.06 88 ILE A O 1
ATOM 665 N N . TYR A 1 89 ? 3.228 -1.141 -14.693 1.00 83.38 89 TYR A N 1
ATOM 666 C CA . TYR A 1 89 ? 3.739 -2.503 -14.500 1.00 83.38 89 TYR A CA 1
ATOM 667 C C . TYR A 1 89 ? 4.463 -2.705 -13.164 1.00 83.38 89 TYR A C 1
ATOM 669 O O . TYR A 1 89 ? 4.267 -3.740 -12.529 1.00 83.38 89 TYR A O 1
ATOM 677 N N . GLY A 1 90 ? 5.284 -1.741 -12.739 1.00 86.75 90 GLY A N 1
ATOM 678 C CA . GLY A 1 90 ? 5.993 -1.791 -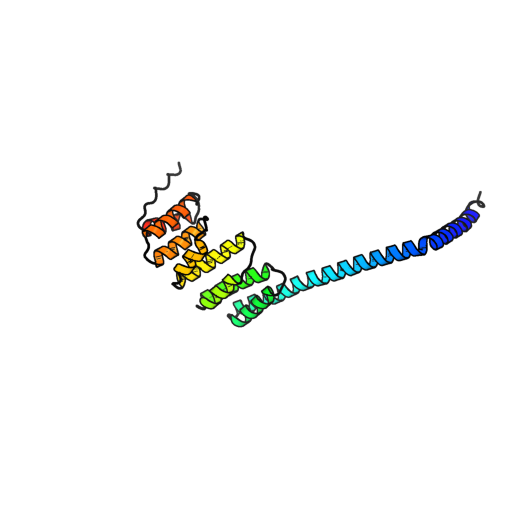11.460 1.00 86.75 90 GLY A CA 1
ATOM 679 C C . GLY A 1 90 ? 5.020 -1.782 -10.290 1.00 86.75 90 GLY A C 1
ATOM 680 O O . GLY A 1 90 ? 5.083 -2.665 -9.437 1.00 86.75 90 GLY A O 1
ATOM 681 N N . ASP A 1 91 ? 4.049 -0.868 -10.319 1.00 84.81 91 ASP A N 1
ATOM 682 C CA . ASP A 1 91 ? 3.038 -0.745 -9.265 1.00 84.81 91 ASP A CA 1
ATOM 683 C C . ASP A 1 91 ? 2.170 -2.005 -9.168 1.00 84.81 91 ASP A C 1
ATOM 685 O O . ASP A 1 91 ? 1.978 -2.564 -8.088 1.00 84.81 91 ASP A O 1
ATOM 689 N N . LEU A 1 92 ? 1.682 -2.514 -10.306 1.00 86.06 92 LEU A N 1
ATOM 690 C CA . LEU A 1 92 ? 0.876 -3.736 -10.342 1.00 86.06 92 LEU A CA 1
ATOM 691 C C . LEU A 1 92 ? 1.659 -4.962 -9.865 1.00 86.06 92 LEU A C 1
ATOM 693 O O . LEU A 1 92 ? 1.095 -5.800 -9.156 1.00 86.06 92 LEU A O 1
ATOM 697 N N . ALA A 1 93 ? 2.932 -5.090 -10.243 1.00 91.19 93 ALA A N 1
ATOM 698 C CA . ALA A 1 93 ? 3.770 -6.199 -9.801 1.00 91.19 93 ALA A CA 1
ATOM 699 C C . ALA A 1 93 ? 4.090 -6.103 -8.304 1.00 91.19 93 ALA A C 1
ATOM 701 O O . ALA A 1 93 ? 4.012 -7.114 -7.608 1.00 91.19 93 ALA A O 1
ATOM 702 N N . ALA A 1 94 ? 4.369 -4.903 -7.790 1.00 91.88 94 ALA A N 1
ATOM 703 C CA . ALA A 1 94 ? 4.587 -4.667 -6.367 1.00 91.88 94 ALA A CA 1
ATOM 704 C C . ALA A 1 94 ? 3.340 -5.016 -5.538 1.00 91.88 94 ALA A C 1
ATOM 706 O O . ALA A 1 94 ? 3.443 -5.715 -4.533 1.00 91.88 94 ALA A O 1
ATOM 707 N N . LEU A 1 95 ? 2.143 -4.621 -5.985 1.00 90.94 95 LEU A N 1
ATOM 708 C CA . LEU A 1 95 ? 0.891 -4.975 -5.307 1.00 90.94 95 LEU A CA 1
ATOM 709 C C . LEU A 1 95 ? 0.640 -6.493 -5.287 1.00 90.94 95 LEU A C 1
ATOM 711 O O . LEU A 1 95 ? 0.182 -7.029 -4.275 1.00 90.94 95 LEU A O 1
ATOM 715 N N . GLN A 1 96 ? 0.939 -7.195 -6.384 1.00 93.31 96 GLN A N 1
ATOM 716 C CA . GLN A 1 96 ? 0.812 -8.655 -6.458 1.00 93.31 96 GLN A CA 1
ATOM 717 C C . GLN A 1 96 ? 1.849 -9.366 -5.582 1.00 93.31 96 GLN A C 1
ATOM 719 O O . GLN A 1 96 ? 1.507 -10.319 -4.880 1.00 93.31 96 GLN A O 1
ATOM 724 N N . LEU A 1 97 ? 3.088 -8.871 -5.569 1.00 95.94 97 LEU A N 1
ATOM 725 C CA . LEU A 1 97 ? 4.147 -9.375 -4.703 1.00 95.94 97 LEU A CA 1
ATOM 726 C C . LEU A 1 97 ? 3.802 -9.189 -3.227 1.00 95.94 97 LEU A C 1
ATOM 728 O O . LEU A 1 97 ? 3.879 -10.154 -2.474 1.00 95.94 97 LEU A O 1
ATOM 732 N N . ALA A 1 98 ? 3.347 -7.999 -2.834 1.00 95.12 98 ALA A N 1
ATOM 733 C CA . ALA A 1 98 ? 2.913 -7.728 -1.470 1.00 95.12 98 ALA A CA 1
ATOM 734 C C . ALA A 1 98 ? 1.796 -8.678 -1.034 1.00 95.12 98 ALA A C 1
ATOM 736 O O . ALA A 1 98 ? 1.838 -9.221 0.068 1.00 95.12 98 ALA A O 1
ATOM 737 N N . LYS A 1 99 ? 0.814 -8.934 -1.911 1.00 94.44 99 LYS A N 1
ATOM 738 C CA . LYS A 1 99 ? -0.226 -9.928 -1.634 1.00 94.44 99 LYS A CA 1
ATOM 739 C C . LYS A 1 99 ? 0.371 -11.322 -1.411 1.00 94.44 99 LYS A C 1
ATOM 741 O O . LYS A 1 99 ? 0.039 -11.953 -0.415 1.00 94.44 99 LYS A O 1
ATOM 746 N N . ALA A 1 100 ? 1.246 -11.788 -2.299 1.00 96.38 100 ALA A N 1
ATOM 747 C CA . ALA A 1 100 ? 1.853 -13.112 -2.177 1.00 96.38 100 ALA A CA 1
ATOM 748 C C . ALA A 1 100 ? 2.743 -13.239 -0.927 1.00 96.38 100 ALA A C 1
ATOM 750 O O . ALA A 1 100 ? 2.765 -14.283 -0.283 1.00 96.38 100 ALA A O 1
ATOM 751 N N . GLN A 1 101 ? 3.437 -12.166 -0.541 1.00 97.38 101 GLN A N 1
ATOM 752 C CA . GLN A 1 101 ? 4.201 -12.099 0.703 1.00 97.38 101 GLN A CA 1
ATOM 753 C C . GLN A 1 101 ? 3.290 -12.205 1.931 1.00 97.38 101 GLN A C 1
ATOM 755 O O . GLN A 1 101 ? 3.608 -12.976 2.831 1.00 97.38 101 GLN A O 1
ATOM 760 N N . VAL A 1 102 ? 2.146 -11.508 1.959 1.00 96.50 102 VAL A N 1
ATOM 761 C CA . VAL A 1 102 ? 1.140 -11.669 3.029 1.00 96.50 102 VAL A CA 1
ATOM 762 C C . VAL A 1 102 ? 0.612 -13.103 3.070 1.00 96.50 102 VAL A C 1
ATOM 764 O O . VAL A 1 102 ? 0.589 -13.706 4.140 1.00 96.50 102 VAL A O 1
ATOM 767 N N . ASP A 1 103 ? 0.248 -13.673 1.919 1.00 94.56 103 ASP A N 1
ATOM 768 C CA . ASP A 1 103 ? -0.254 -15.052 1.826 1.00 94.56 103 ASP A CA 1
ATOM 769 C C . ASP A 1 103 ? 0.806 -16.075 2.307 1.00 94.56 103 ASP A C 1
ATOM 771 O O . ASP A 1 103 ? 0.463 -17.121 2.856 1.00 94.56 103 ASP A O 1
ATOM 775 N N . ALA A 1 104 ? 2.097 -15.751 2.171 1.00 95.44 104 ALA A N 1
ATOM 776 C CA . ALA A 1 104 ? 3.228 -16.530 2.679 1.00 95.44 104 ALA A CA 1
ATOM 777 C C . ALA A 1 104 ? 3.649 -16.181 4.127 1.00 95.44 104 ALA A C 1
ATOM 779 O O . ALA A 1 104 ? 4.656 -16.699 4.611 1.00 95.44 104 ALA A O 1
ATOM 780 N 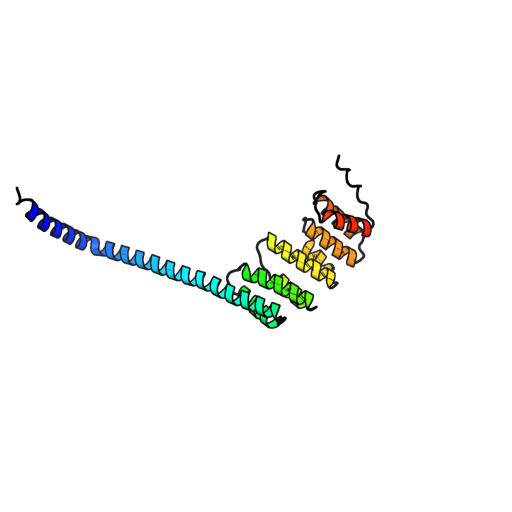N . GLY A 1 105 ? 2.931 -15.289 4.817 1.00 95.31 105 GLY A N 1
ATOM 781 C CA . GLY A 1 105 ? 3.240 -14.847 6.185 1.00 95.31 105 GLY A CA 1
ATOM 782 C C . GLY A 1 105 ? 4.430 -13.883 6.312 1.00 95.31 105 GLY A C 1
ATOM 783 O O . GLY A 1 105 ? 4.830 -13.528 7.421 1.00 95.31 105 GLY A O 1
ATOM 784 N N . LYS A 1 106 ? 4.993 -13.414 5.196 1.00 96.56 106 LYS A N 1
ATOM 785 C CA . LYS A 1 106 ? 6.124 -12.474 5.118 1.00 96.56 106 LYS A CA 1
ATOM 786 C C . LYS A 1 106 ? 5.654 -11.019 5.239 1.00 96.56 106 LYS A C 1
ATOM 788 O O . LYS A 1 106 ? 5.893 -10.189 4.362 1.00 96.56 106 LYS A O 1
ATOM 793 N N . ASN A 1 107 ? 4.972 -10.696 6.334 1.00 95.69 107 ASN A N 1
ATOM 794 C CA . ASN A 1 107 ? 4.277 -9.412 6.483 1.00 95.69 107 ASN A CA 1
ATOM 795 C C . ASN A 1 107 ? 5.210 -8.187 6.471 1.00 95.69 107 ASN A C 1
ATOM 797 O O . ASN A 1 107 ? 4.841 -7.147 5.932 1.00 95.69 107 ASN A O 1
ATOM 801 N N . GLU A 1 108 ? 6.424 -8.292 7.019 1.00 95.31 108 GLU A N 1
ATOM 802 C CA . GLU A 1 108 ? 7.398 -7.188 6.972 1.00 95.31 108 GLU A CA 1
ATOM 803 C C . GLU A 1 108 ? 7.897 -6.917 5.548 1.00 95.31 108 GLU A C 1
ATOM 805 O O . GLU A 1 108 ? 8.031 -5.760 5.148 1.00 95.31 108 GLU A O 1
ATOM 810 N N . GLU A 1 109 ? 8.120 -7.974 4.759 1.00 96.19 109 GLU A N 1
ATOM 811 C CA . GLU A 1 109 ? 8.488 -7.829 3.349 1.00 96.19 109 GLU A CA 1
ATOM 812 C C . GLU A 1 109 ? 7.337 -7.186 2.563 1.00 96.19 109 GLU A C 1
ATOM 814 O O . GLU A 1 109 ? 7.565 -6.241 1.812 1.00 96.19 109 GLU A O 1
ATOM 819 N N . ALA A 1 110 ? 6.096 -7.619 2.813 1.00 96.69 110 ALA A N 1
ATOM 820 C CA . ALA A 1 110 ? 4.907 -7.025 2.206 1.00 96.69 110 ALA A CA 1
ATOM 821 C C . ALA A 1 110 ? 4.741 -5.539 2.553 1.00 96.69 110 ALA A C 1
ATOM 823 O O . ALA A 1 110 ? 4.430 -4.736 1.673 1.00 96.69 110 ALA A O 1
ATOM 824 N N . LEU A 1 111 ? 4.978 -5.145 3.811 1.00 95.81 111 LEU A N 1
ATOM 825 C CA . LEU A 1 111 ? 4.964 -3.736 4.217 1.00 95.81 111 LEU A CA 1
ATOM 826 C C . LEU A 1 111 ? 6.026 -2.926 3.471 1.00 95.81 111 LEU A C 1
ATOM 828 O O . LEU A 1 111 ? 5.736 -1.818 3.018 1.00 95.81 111 LEU A O 1
ATOM 832 N N . ALA A 1 112 ? 7.241 -3.463 3.339 1.00 94.50 112 ALA A N 1
ATOM 833 C CA . ALA A 1 112 ? 8.311 -2.805 2.599 1.00 94.50 112 ALA A CA 1
ATOM 834 C C . ALA A 1 112 ? 7.943 -2.636 1.117 1.00 94.50 112 ALA A C 1
ATOM 836 O O . ALA A 1 112 ? 8.072 -1.536 0.582 1.00 94.50 112 ALA A O 1
ATOM 837 N N . THR A 1 113 ? 7.414 -3.687 0.482 1.00 93.88 113 THR A N 1
ATOM 838 C CA . THR A 1 113 ? 6.965 -3.654 -0.914 1.00 93.88 113 THR A CA 1
ATOM 839 C C . THR A 1 113 ? 5.826 -2.654 -1.125 1.00 93.88 113 THR A C 1
ATOM 841 O O . THR A 1 113 ? 5.895 -1.856 -2.052 1.00 93.88 113 THR A O 1
ATOM 844 N N . LEU A 1 114 ? 4.810 -2.620 -0.256 1.00 92.75 114 LEU A N 1
ATOM 845 C CA . LEU A 1 114 ? 3.705 -1.658 -0.376 1.00 92.75 114 LEU A CA 1
ATOM 846 C C . LEU A 1 114 ? 4.162 -0.204 -0.201 1.00 92.75 114 LEU A C 1
ATOM 848 O O . LEU A 1 114 ? 3.689 0.669 -0.919 1.00 92.75 114 LEU A O 1
ATOM 852 N N . ARG A 1 115 ? 5.089 0.064 0.727 1.00 91.12 115 ARG A N 1
ATOM 853 C CA . ARG A 1 115 ? 5.631 1.415 0.975 1.00 91.12 115 ARG A CA 1
ATOM 854 C C . ARG A 1 115 ? 6.529 1.923 -0.157 1.00 91.12 115 ARG A C 1
ATOM 856 O O . ARG A 1 115 ? 6.751 3.128 -0.254 1.00 91.12 115 ARG A O 1
ATOM 863 N N . ALA A 1 116 ? 7.069 1.023 -0.975 1.00 88.12 116 ALA A N 1
ATOM 864 C CA . ALA A 1 116 ? 7.874 1.378 -2.139 1.00 88.12 116 ALA A CA 1
ATOM 865 C C . ALA A 1 116 ? 7.021 1.839 -3.335 1.00 88.12 116 ALA A C 1
ATOM 867 O O . ALA A 1 116 ? 7.539 2.542 -4.204 1.00 88.12 116 ALA A O 1
ATOM 868 N N . VAL A 1 117 ? 5.723 1.507 -3.356 1.00 85.38 117 VAL A N 1
ATOM 869 C CA . VAL A 1 117 ? 4.788 1.947 -4.400 1.00 85.38 117 VAL A CA 1
ATOM 870 C C . VAL A 1 117 ? 4.626 3.467 -4.316 1.00 85.38 117 VAL A C 1
ATOM 872 O O . VAL A 1 117 ? 4.102 3.990 -3.333 1.00 85.38 117 VAL A O 1
ATOM 875 N N . LYS A 1 118 ? 5.103 4.172 -5.347 1.00 73.88 118 LYS A N 1
ATOM 876 C CA . LYS A 1 118 ? 5.006 5.631 -5.489 1.00 73.88 118 LYS A CA 1
ATOM 877 C C . LYS A 1 118 ? 4.165 5.946 -6.709 1.00 73.88 118 LYS A C 1
ATOM 879 O O . LYS A 1 118 ? 4.636 5.848 -7.839 1.00 73.88 118 LYS A O 1
ATOM 884 N N . VAL A 1 119 ? 2.930 6.333 -6.458 1.00 71.81 119 VAL A N 1
ATOM 885 C CA . VAL A 1 119 ? 1.886 6.467 -7.472 1.00 71.81 119 VAL A CA 1
ATOM 886 C C . VAL A 1 119 ? 1.195 7.819 -7.343 1.00 71.81 119 VAL A C 1
ATOM 888 O O . VAL A 1 119 ? 1.288 8.489 -6.314 1.00 71.81 119 VAL A O 1
ATOM 891 N N . GLU A 1 120 ? 0.479 8.215 -8.393 1.00 71.25 120 GLU A N 1
ATOM 892 C CA . GLU A 1 120 ? -0.417 9.373 -8.354 1.00 71.25 120 GLU A CA 1
ATOM 893 C C . GLU A 1 120 ? -1.451 9.242 -7.216 1.00 71.25 120 GLU A C 1
ATOM 895 O O . GLU A 1 120 ? -1.794 8.142 -6.768 1.00 71.25 120 GLU A O 1
ATOM 900 N N . SER A 1 121 ? -1.948 10.385 -6.743 1.00 68.38 121 SER A N 1
ATOM 901 C CA . SER A 1 121 ? -2.614 10.552 -5.439 1.00 68.38 121 SER A CA 1
ATOM 902 C C . SER A 1 121 ? -3.711 9.529 -5.098 1.00 68.38 121 SER A C 1
ATOM 904 O O . SER A 1 121 ? -3.787 9.074 -3.954 1.00 68.38 121 SER A O 1
ATOM 906 N N . ASP A 1 122 ? -4.547 9.124 -6.057 1.00 74.81 122 ASP A N 1
ATOM 907 C CA . ASP A 1 122 ? -5.633 8.168 -5.802 1.00 74.81 122 ASP A CA 1
ATOM 908 C C . ASP A 1 122 ? -5.144 6.726 -5.612 1.00 74.81 122 ASP A C 1
ATOM 910 O O . ASP A 1 122 ? -5.646 6.011 -4.742 1.00 74.81 122 ASP A O 1
ATOM 914 N N . LEU A 1 123 ? -4.135 6.300 -6.375 1.00 77.06 123 LEU A N 1
ATOM 915 C CA . LEU A 1 123 ? -3.500 4.996 -6.179 1.00 77.06 123 LEU A CA 1
ATOM 916 C C . LEU A 1 123 ? -2.677 4.987 -4.885 1.00 77.06 123 LEU A C 1
ATOM 918 O O . LEU A 1 123 ? -2.627 3.958 -4.208 1.00 77.06 123 LEU A O 1
ATOM 922 N N . GLN A 1 124 ? -2.100 6.133 -4.501 1.00 84.81 124 GLN A N 1
ATOM 923 C CA . GLN A 1 124 ? -1.332 6.251 -3.260 1.00 84.81 124 GLN A CA 1
ATOM 924 C C . GLN A 1 124 ? -2.238 6.012 -2.057 1.00 84.81 124 GLN A C 1
ATOM 926 O O . GLN A 1 124 ? -1.890 5.241 -1.169 1.00 84.81 124 GLN A O 1
ATOM 931 N N . ARG A 1 125 ? -3.457 6.567 -2.082 1.00 89.44 125 ARG A N 1
ATOM 932 C CA . ARG A 1 125 ? -4.470 6.312 -1.051 1.00 89.44 125 ARG A CA 1
ATOM 933 C C . ARG A 1 125 ? -4.770 4.818 -0.906 1.00 89.44 125 ARG A C 1
ATOM 935 O O . ARG A 1 125 ? -4.846 4.308 0.207 1.00 89.44 125 ARG A O 1
ATOM 942 N N . VAL A 1 126 ? -4.919 4.093 -2.017 1.00 88.62 126 VAL A N 1
ATOM 943 C CA . VAL A 1 126 ? -5.156 2.638 -1.988 1.00 88.62 126 VAL A CA 1
ATOM 944 C C . VAL A 1 126 ? -3.952 1.888 -1.408 1.00 88.62 126 VAL A C 1
ATOM 946 O O . VAL A 1 126 ? -4.138 0.935 -0.646 1.00 88.62 126 VAL A O 1
ATOM 949 N N . ALA A 1 127 ? -2.727 2.302 -1.744 1.00 89.56 127 ALA A N 1
ATOM 950 C CA . ALA A 1 127 ? -1.512 1.733 -1.168 1.00 89.56 127 ALA A CA 1
ATOM 951 C C . ALA A 1 127 ? -1.455 1.970 0.351 1.00 89.56 127 ALA A C 1
ATOM 953 O O . ALA A 1 127 ? -1.300 1.010 1.107 1.00 89.56 127 ALA A O 1
ATOM 954 N N . ASP A 1 128 ? -1.698 3.200 0.808 1.00 93.56 128 ASP A N 1
ATOM 955 C CA . ASP A 1 128 ? -1.703 3.566 2.228 1.00 93.56 128 ASP A CA 1
ATOM 956 C C . ASP A 1 128 ? -2.773 2.792 3.012 1.00 93.56 128 ASP A C 1
ATOM 958 O O . ASP A 1 128 ? -2.506 2.279 4.098 1.00 93.56 128 ASP A O 1
ATOM 962 N N . GLN A 1 129 ? -3.966 2.605 2.437 1.00 95.44 129 GLN A N 1
ATOM 963 C CA . GLN A 1 129 ? -5.020 1.771 3.026 1.00 95.44 129 GLN A CA 1
ATOM 964 C C . GLN A 1 129 ? -4.584 0.306 3.177 1.00 95.44 129 GLN A C 1
ATOM 966 O O . GLN A 1 129 ? -4.860 -0.324 4.200 1.00 95.44 129 GLN A O 1
ATOM 971 N N . ARG A 1 130 ? -3.885 -0.260 2.185 1.00 94.81 130 ARG A N 1
ATOM 972 C CA . ARG A 1 130 ? -3.355 -1.634 2.263 1.00 94.81 130 ARG A CA 1
ATOM 973 C C . ARG A 1 130 ? -2.250 -1.752 3.309 1.00 94.81 130 ARG A C 1
ATOM 975 O O . ARG A 1 130 ? -2.266 -2.710 4.081 1.00 94.81 130 ARG A O 1
ATOM 982 N N . VAL A 1 131 ? -1.346 -0.773 3.373 1.00 96.94 131 VAL A N 1
ATOM 983 C CA . VAL A 1 131 ? -0.315 -0.681 4.418 1.00 96.94 131 VAL A CA 1
ATOM 984 C C . VAL A 1 131 ? -0.977 -0.631 5.791 1.00 96.94 131 VAL A C 1
ATOM 986 O O . VAL A 1 131 ? -0.643 -1.438 6.651 1.00 96.94 131 VAL A O 1
ATOM 989 N N . ALA A 1 132 ? -1.957 0.249 5.991 1.00 98.00 132 ALA A N 1
ATOM 990 C CA . ALA A 1 132 ? -2.653 0.397 7.263 1.00 98.00 132 ALA A CA 1
ATOM 991 C C . ALA A 1 132 ? -3.368 -0.890 7.699 1.00 98.00 132 ALA A C 1
ATOM 993 O O . ALA A 1 132 ? -3.209 -1.303 8.844 1.00 98.00 132 ALA A O 1
ATOM 994 N N . ARG A 1 133 ? -4.079 -1.585 6.799 1.00 97.38 133 ARG A N 1
ATOM 995 C CA . ARG A 1 133 ? -4.699 -2.887 7.125 1.00 97.38 133 ARG A CA 1
ATOM 996 C C . ARG A 1 133 ? -3.668 -3.921 7.565 1.00 97.38 133 ARG A C 1
ATOM 998 O O . ARG A 1 133 ? -3.905 -4.645 8.528 1.00 97.38 133 ARG A O 1
ATOM 1005 N N . LEU A 1 134 ? -2.525 -3.984 6.883 1.00 97.69 134 LEU A N 1
ATOM 1006 C CA . LEU A 1 134 ? -1.455 -4.913 7.239 1.00 97.69 134 LEU A CA 1
ATOM 1007 C C . LEU A 1 134 ? -0.793 -4.537 8.572 1.00 97.69 134 LEU A C 1
ATOM 1009 O O . LEU A 1 134 ? -0.483 -5.419 9.370 1.00 97.69 134 LEU A O 1
ATOM 1013 N N . LEU A 1 135 ? -0.640 -3.243 8.860 1.00 98.31 135 LEU A N 1
ATOM 1014 C CA . LEU A 1 135 ? -0.173 -2.756 10.158 1.00 98.31 135 LEU A CA 1
ATOM 1015 C C . LEU A 1 135 ? -1.137 -3.166 11.278 1.00 98.31 135 LEU A C 1
ATOM 1017 O O . LEU A 1 135 ? -0.691 -3.707 12.284 1.00 98.31 135 LEU A O 1
ATOM 1021 N N . VAL A 1 136 ? -2.451 -3.009 11.086 1.00 98.19 136 VAL A N 1
ATOM 1022 C CA . VAL A 1 136 ? -3.459 -3.483 12.053 1.00 98.19 136 VAL A CA 1
ATOM 1023 C C . VAL A 1 136 ? -3.357 -4.997 12.253 1.00 98.19 136 VAL A C 1
ATOM 1025 O O . VAL A 1 136 ? -3.258 -5.460 13.387 1.00 98.19 136 VAL A O 1
ATOM 1028 N N . ALA A 1 137 ? -3.297 -5.772 11.167 1.00 95.44 137 ALA A N 1
ATOM 1029 C CA . ALA A 1 137 ? -3.199 -7.233 11.225 1.00 95.44 137 ALA A CA 1
ATOM 1030 C C . ALA A 1 137 ? -1.912 -7.743 11.902 1.00 95.44 137 ALA A C 1
ATOM 1032 O O . ALA A 1 137 ? -1.891 -8.850 12.435 1.00 95.44 137 ALA A O 1
ATOM 1033 N N . THR A 1 138 ? -0.845 -6.942 11.897 1.00 95.62 138 THR A N 1
ATOM 1034 C CA . THR A 1 138 ? 0.447 -7.256 12.529 1.00 95.62 138 THR A CA 1
ATOM 1035 C C . THR A 1 138 ? 0.628 -6.608 13.904 1.00 95.62 138 THR A C 1
ATOM 1037 O O . THR A 1 138 ? 1.723 -6.642 14.461 1.00 95.62 138 THR A O 1
ATOM 1040 N N . GLY A 1 139 ? -0.433 -6.026 14.475 1.00 96.19 139 GLY A N 1
ATOM 1041 C CA . GLY A 1 139 ? -0.414 -5.426 15.812 1.00 96.19 139 GLY A CA 1
ATOM 1042 C C . GLY A 1 139 ? 0.257 -4.049 15.892 1.00 96.19 139 GLY A C 1
ATOM 1043 O O . GLY A 1 139 ? 0.460 -3.525 16.983 1.00 96.19 139 GLY A O 1
ATOM 1044 N N . LYS A 1 140 ? 0.569 -3.427 14.753 1.00 98.00 140 LYS A N 1
ATOM 1045 C CA . LYS A 1 140 ? 1.185 -2.095 14.633 1.00 98.00 140 LYS A CA 1
ATOM 1046 C C . LYS A 1 140 ? 0.132 -0.993 14.475 1.00 98.00 140 LYS A C 1
ATOM 1048 O O . LYS A 1 140 ? 0.256 -0.104 13.630 1.00 98.00 140 LYS A O 1
ATOM 1053 N N . SER A 1 141 ? -0.927 -1.043 15.281 1.00 98.12 141 SER A N 1
ATOM 1054 C CA . SER A 1 141 ? -2.073 -0.132 15.159 1.00 98.12 141 SER A CA 1
ATOM 1055 C C . SER A 1 141 ? -1.701 1.350 15.288 1.00 98.12 141 SER A C 1
ATOM 1057 O O . SER A 1 141 ? -2.296 2.175 14.602 1.00 98.12 141 SER A O 1
ATOM 1059 N N . ASP A 1 142 ? -0.689 1.699 16.090 1.00 98.25 142 ASP A N 1
ATOM 1060 C CA . ASP A 1 142 ? -0.219 3.090 16.217 1.00 98.25 142 ASP A CA 1
ATOM 1061 C C . ASP A 1 142 ? 0.321 3.648 14.893 1.00 98.25 142 ASP A C 1
ATOM 1063 O O . ASP A 1 142 ? 0.064 4.802 14.541 1.00 98.25 142 ASP A O 1
ATOM 1067 N N . GLU A 1 143 ? 1.038 2.827 14.119 1.00 98.06 143 GLU A N 1
ATOM 1068 C CA . GLU A 1 143 ? 1.523 3.225 12.797 1.00 98.06 143 GLU A CA 1
ATOM 1069 C C . GLU A 1 143 ? 0.359 3.407 11.813 1.00 98.06 143 GLU A C 1
ATOM 1071 O O . GLU A 1 143 ? 0.381 4.348 11.020 1.00 98.06 143 GLU A O 1
ATOM 1076 N N . ALA A 1 144 ? -0.668 2.552 11.881 1.00 98.19 144 ALA A N 1
ATOM 1077 C CA . ALA A 1 144 ? -1.858 2.661 11.034 1.00 98.19 144 ALA A CA 1
ATOM 1078 C C . ALA A 1 144 ? -2.657 3.942 11.331 1.00 98.19 144 ALA A C 1
ATOM 1080 O O . ALA A 1 144 ? -3.024 4.668 10.406 1.00 98.19 144 ALA A O 1
ATOM 1081 N N . ILE A 1 145 ? -2.860 4.253 12.617 1.00 98.19 145 ILE A N 1
ATOM 1082 C CA . ILE A 1 145 ? -3.498 5.492 13.093 1.00 98.19 145 ILE A CA 1
ATOM 1083 C C . ILE A 1 145 ? -2.743 6.714 12.568 1.00 98.19 145 ILE A C 1
ATOM 1085 O O . ILE A 1 145 ? -3.344 7.640 12.026 1.00 98.19 145 ILE A O 1
ATOM 1089 N N . LYS A 1 146 ? -1.410 6.710 12.686 1.00 98.06 146 LYS A N 1
ATOM 1090 C CA . LYS A 1 146 ? -0.574 7.812 12.201 1.00 98.06 146 LYS A CA 1
ATOM 1091 C C . LYS A 1 146 ? -0.660 7.971 10.683 1.00 98.06 146 LYS A C 1
ATOM 1093 O O . LYS A 1 146 ? -0.740 9.099 10.206 1.00 98.06 146 LYS A O 1
ATOM 1098 N N . LEU A 1 147 ? -0.633 6.864 9.939 1.00 96.50 147 LEU A N 1
ATOM 1099 C CA . LEU A 1 147 ? -0.674 6.867 8.477 1.00 96.50 147 LEU A CA 1
ATOM 1100 C C . LEU A 1 147 ? -1.991 7.443 7.938 1.00 96.50 147 LEU A C 1
ATOM 1102 O O . LEU A 1 147 ? -1.969 8.221 6.991 1.00 96.50 147 LEU A O 1
ATOM 1106 N N . LEU A 1 148 ? -3.124 7.095 8.554 1.00 96.56 148 LEU A N 1
ATOM 1107 C CA . LEU A 1 148 ? -4.459 7.486 8.081 1.00 96.56 148 LEU A CA 1
ATOM 1108 C C . LEU A 1 148 ? -5.064 8.686 8.827 1.00 96.56 148 LEU A C 1
ATOM 1110 O O . LEU A 1 148 ? -6.216 9.040 8.587 1.00 96.56 148 LEU A O 1
ATOM 1114 N N . GLY A 1 149 ? -4.315 9.332 9.724 1.00 91.88 149 GLY A N 1
ATOM 1115 C CA . GLY A 1 149 ? -4.856 10.323 10.662 1.00 91.88 149 GLY A CA 1
ATOM 1116 C C . GLY A 1 149 ? -5.489 11.569 10.025 1.00 91.88 149 GLY A C 1
ATOM 1117 O O . GLY A 1 149 ? -6.324 12.212 10.657 1.00 91.88 149 GLY A O 1
ATOM 1118 N N . SER A 1 150 ? -5.122 11.908 8.786 1.00 91.31 150 SER A N 1
ATOM 1119 C CA . SER A 1 150 ? -5.692 13.029 8.021 1.00 91.31 150 SER A CA 1
ATOM 1120 C C . SER A 1 150 ? -6.712 12.604 6.961 1.00 91.31 150 SER A C 1
ATOM 1122 O O . SER A 1 150 ? -7.275 13.462 6.279 1.00 91.31 150 SER A O 1
ATOM 1124 N N . ALA A 1 151 ? -6.944 11.301 6.790 1.00 91.75 151 ALA A N 1
ATOM 1125 C CA . ALA A 1 151 ? -7.833 10.797 5.759 1.00 91.75 151 ALA A CA 1
ATOM 1126 C C . ALA A 1 151 ? -9.304 11.025 6.131 1.00 91.75 151 ALA A C 1
ATOM 1128 O O . ALA A 1 151 ? -9.707 10.908 7.289 1.00 91.75 151 ALA A O 1
ATOM 1129 N N . THR A 1 152 ? -10.114 11.349 5.126 1.00 92.44 152 THR A N 1
ATOM 1130 C CA . THR A 1 152 ? -11.539 11.677 5.291 1.00 92.44 152 THR A CA 1
ATOM 1131 C C . THR A 1 152 ? -12.462 10.757 4.504 1.00 92.44 152 THR A C 1
ATOM 1133 O O . THR A 1 152 ? -13.678 10.831 4.667 1.00 92.44 152 THR A O 1
ATOM 1136 N N . ASP A 1 153 ? -11.914 9.887 3.655 1.00 93.25 153 ASP A N 1
ATOM 1137 C CA . ASP A 1 153 ? -12.700 8.910 2.915 1.00 93.25 153 ASP A CA 1
ATOM 1138 C C . ASP A 1 153 ? -13.140 7.748 3.816 1.00 93.25 153 ASP A C 1
ATOM 1140 O O . ASP A 1 153 ? -12.446 7.368 4.763 1.00 93.25 153 ASP A O 1
ATOM 1144 N N . SER A 1 154 ? -14.285 7.147 3.483 1.00 94.81 154 SER A N 1
ATOM 1145 C CA . SER A 1 154 ? -14.885 6.070 4.276 1.00 94.81 154 SER A CA 1
ATOM 1146 C C . SER A 1 154 ? -13.935 4.906 4.561 1.00 94.81 154 SER A C 1
ATOM 1148 O O . SER A 1 154 ? -13.955 4.381 5.668 1.00 94.81 154 SER A O 1
ATOM 1150 N N . SER A 1 155 ? -13.144 4.471 3.574 1.00 95.12 155 SER A N 1
ATOM 1151 C CA . SER A 1 155 ? -12.299 3.274 3.699 1.00 95.12 155 SER A CA 1
ATOM 1152 C C . SER A 1 155 ? -11.146 3.537 4.664 1.00 95.12 155 SER A C 1
ATOM 1154 O O . SER A 1 155 ? -10.882 2.731 5.554 1.00 95.12 155 SER A O 1
ATOM 1156 N N . SER A 1 156 ? -10.492 4.694 4.552 1.00 96.62 156 SER A N 1
ATOM 1157 C CA . SER A 1 156 ? -9.428 5.070 5.484 1.00 96.62 156 SER A CA 1
ATOM 1158 C C . SER A 1 156 ? -9.953 5.279 6.907 1.00 96.62 156 SER A C 1
ATOM 1160 O O . SER A 1 156 ? -9.321 4.835 7.863 1.00 96.62 156 SER A O 1
ATOM 1162 N N . LEU A 1 157 ? -11.124 5.905 7.062 1.00 97.38 157 LEU A N 1
ATOM 1163 C CA . LEU A 1 157 ? -11.768 6.083 8.368 1.00 97.38 157 LEU A CA 1
ATOM 1164 C C . LEU A 1 157 ? -12.147 4.739 9.008 1.00 97.38 157 LEU A C 1
ATOM 1166 O O . LEU A 1 157 ? -11.923 4.544 10.200 1.00 97.38 157 LEU A O 1
ATOM 1170 N N . GLU A 1 158 ? -12.663 3.791 8.223 1.00 97.69 158 GLU A N 1
ATOM 1171 C CA . GLU A 1 158 ? -12.945 2.431 8.688 1.00 97.69 158 GLU A CA 1
ATOM 1172 C C . GLU A 1 158 ? -11.672 1.735 9.189 1.00 97.69 158 GLU A C 1
ATOM 1174 O O . GLU A 1 158 ? -11.652 1.236 10.309 1.00 97.69 158 GLU A O 1
ATOM 1179 N N . ILE A 1 159 ? -10.580 1.761 8.418 1.00 98.38 159 ILE A N 1
ATOM 1180 C CA . ILE A 1 159 ? -9.311 1.124 8.817 1.00 98.38 159 ILE A CA 1
ATOM 1181 C C . ILE A 1 159 ? -8.714 1.804 10.059 1.00 98.38 159 ILE A C 1
ATOM 1183 O O . ILE A 1 159 ? -8.135 1.143 10.921 1.00 98.38 159 ILE A O 1
ATOM 1187 N N . HIS A 1 160 ? -8.864 3.125 10.179 1.00 98.31 160 HIS A N 1
ATOM 1188 C CA . HIS A 1 160 ? -8.469 3.860 11.376 1.00 98.31 160 HIS A CA 1
ATOM 1189 C C . HIS A 1 160 ? -9.292 3.411 12.599 1.00 98.31 160 HIS A C 1
ATOM 1191 O O . HIS A 1 160 ? -8.729 3.164 13.666 1.00 98.31 160 HIS A O 1
ATOM 1197 N N . GLY A 1 161 ? -10.605 3.222 12.441 1.00 97.94 161 GLY A N 1
ATOM 1198 C CA . GLY A 1 161 ? -11.458 2.612 13.462 1.00 97.94 161 GLY A CA 1
ATOM 1199 C C . GLY A 1 161 ? -11.017 1.191 13.830 1.00 97.94 161 GLY A C 1
ATOM 1200 O O . GLY A 1 161 ? -10.914 0.882 15.017 1.00 97.94 161 GLY A O 1
ATOM 1201 N N . ASP A 1 162 ? -10.659 0.361 12.845 1.00 98.44 162 ASP A N 1
ATOM 1202 C CA . ASP A 1 162 ? -10.166 -1.008 13.067 1.00 98.44 162 ASP A CA 1
ATOM 1203 C C . ASP A 1 162 ? -8.880 -1.006 13.912 1.00 98.44 162 ASP A C 1
ATOM 1205 O O . ASP A 1 162 ? -8.731 -1.796 14.848 1.00 98.44 162 ASP A O 1
ATOM 1209 N N . ALA A 1 163 ? -7.969 -0.068 13.634 1.00 98.56 163 ALA A N 1
ATOM 1210 C CA . ALA A 1 163 ? -6.748 0.122 14.412 1.00 98.56 163 ALA A CA 1
ATOM 1211 C C . ALA A 1 163 ? -7.044 0.507 15.873 1.00 98.56 163 ALA A C 1
ATOM 1213 O O . ALA A 1 163 ? -6.422 -0.028 16.793 1.00 98.56 163 ALA A O 1
ATOM 1214 N N . LEU A 1 164 ? -8.015 1.399 16.096 1.00 98.44 164 LEU A N 1
ATOM 1215 C CA . LEU A 1 164 ? -8.454 1.823 17.430 1.00 98.44 164 LEU A CA 1
ATOM 1216 C C . LEU A 1 164 ? -9.161 0.689 18.188 1.00 98.44 164 LEU A C 1
ATOM 1218 O O . LEU A 1 164 ? -8.897 0.495 19.378 1.00 98.44 164 LEU A O 1
ATOM 1222 N N . MET A 1 165 ? -9.987 -0.116 17.507 1.00 98.25 165 MET A N 1
ATOM 1223 C CA . MET A 1 165 ? -10.594 -1.322 18.085 1.00 98.25 165 MET A CA 1
ATOM 1224 C C . MET A 1 165 ? -9.534 -2.315 18.548 1.00 98.25 165 MET A C 1
ATOM 1226 O O . MET A 1 165 ? -9.636 -2.833 19.659 1.00 98.25 165 MET A O 1
ATOM 1230 N N . ALA A 1 166 ? -8.496 -2.543 17.739 1.00 97.81 166 ALA A N 1
ATOM 1231 C CA . ALA A 1 166 ? -7.386 -3.424 18.096 1.00 97.81 166 ALA A CA 1
ATOM 1232 C C . ALA A 1 166 ? -6.606 -2.935 19.336 1.00 97.81 166 ALA A C 1
ATOM 1234 O O . ALA A 1 166 ? -6.012 -3.744 20.041 1.00 97.81 166 ALA A O 1
ATOM 1235 N N . GLN A 1 167 ? -6.649 -1.632 19.645 1.00 97.75 167 GLN A N 1
ATOM 1236 C CA . GLN A 1 167 ? -6.094 -1.055 20.879 1.00 97.75 167 GLN A CA 1
ATOM 1237 C C . GLN A 1 167 ? -7.078 -1.034 22.060 1.00 97.75 167 GLN A C 1
ATOM 1239 O O . GLN A 1 167 ? -6.741 -0.535 23.132 1.00 97.75 167 GLN A O 1
ATOM 1244 N N . GLY A 1 168 ? -8.309 -1.519 21.881 1.00 96.94 168 GLY A N 1
ATOM 1245 C CA . GLY A 1 168 ? -9.363 -1.460 22.896 1.00 96.94 168 GLY A CA 1
ATOM 1246 C C . GLY A 1 168 ? -10.007 -0.078 23.068 1.00 96.94 168 GLY A C 1
ATOM 1247 O O . GLY A 1 168 ? -10.844 0.092 23.956 1.00 96.94 168 GLY A O 1
ATOM 1248 N N . LYS A 1 169 ? -9.679 0.901 22.215 1.00 97.81 169 LYS A N 1
ATOM 1249 C CA . LYS A 1 169 ? -10.232 2.267 22.238 1.00 97.81 169 LYS A CA 1
ATOM 1250 C C . LYS A 1 169 ? -11.596 2.310 21.544 1.00 97.81 169 LYS A C 1
ATOM 1252 O O . LYS A 1 169 ? -11.755 2.905 20.481 1.00 97.81 169 LYS A O 1
ATOM 1257 N N . ARG A 1 170 ? -12.583 1.629 22.135 1.00 97.75 170 ARG A N 1
ATOM 1258 C CA . ARG A 1 170 ? -13.908 1.423 21.521 1.00 97.75 170 ARG A CA 1
ATOM 1259 C C . ARG A 1 170 ? -14.637 2.725 21.185 1.00 97.75 170 ARG A C 1
ATOM 1261 O O . ARG A 1 170 ? -15.178 2.832 20.091 1.00 97.75 170 ARG A O 1
ATOM 1268 N N . ASP A 1 171 ? -14.621 3.710 22.083 1.00 97.50 171 ASP A N 1
ATOM 1269 C CA . ASP A 1 171 ? -15.310 4.989 21.855 1.00 97.50 171 ASP A CA 1
ATOM 1270 C C . ASP A 1 171 ? -14.707 5.773 20.683 1.00 97.50 171 ASP A C 1
ATOM 1272 O O . ASP A 1 171 ? -15.440 6.262 19.820 1.00 97.50 171 ASP A O 1
ATOM 1276 N N . ASP A 1 172 ? -13.375 5.825 20.603 1.00 97.31 172 ASP A N 1
ATOM 1277 C CA . ASP A 1 172 ? -12.673 6.471 19.493 1.00 97.31 172 ASP A CA 1
ATOM 1278 C C . ASP A 1 172 ? -12.920 5.724 18.176 1.00 97.31 172 ASP A C 1
ATOM 1280 O O . ASP A 1 172 ? -13.147 6.347 17.137 1.00 97.31 172 ASP A O 1
ATOM 1284 N N . ALA A 1 173 ? -12.917 4.387 18.212 1.00 98.00 173 ALA A N 1
ATOM 1285 C CA . ALA A 1 173 ? -13.209 3.568 17.044 1.00 98.00 173 ALA A CA 1
ATOM 1286 C C . ALA A 1 173 ? -14.631 3.797 16.521 1.00 98.00 173 ALA A C 1
ATOM 1288 O O . ALA A 1 173 ? -14.815 4.036 15.327 1.00 98.00 173 ALA A O 1
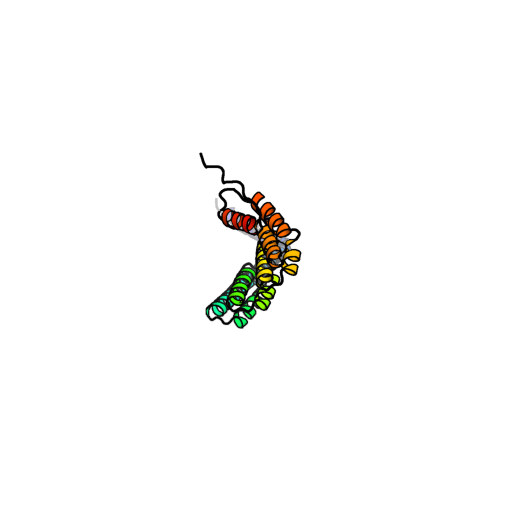ATOM 1289 N N . ARG A 1 174 ? -15.627 3.806 17.418 1.00 98.06 174 ARG A N 1
ATOM 1290 C CA . ARG A 1 174 ? -17.021 4.132 17.090 1.00 98.06 174 ARG A CA 1
ATOM 1291 C C . ARG A 1 174 ? -17.113 5.482 16.390 1.00 98.06 174 ARG A C 1
ATOM 1293 O O . ARG A 1 174 ? -17.747 5.578 15.342 1.00 98.06 174 ARG A O 1
ATOM 1300 N N . ALA A 1 175 ? -16.429 6.500 16.912 1.00 96.62 175 ALA A N 1
ATOM 1301 C CA . ALA A 1 175 ? -16.421 7.825 16.303 1.00 96.62 175 ALA A CA 1
ATOM 1302 C C . ALA A 1 175 ? -15.856 7.815 14.868 1.00 96.62 175 ALA A C 1
ATOM 1304 O O . ALA A 1 175 ? -16.341 8.569 14.022 1.00 96.62 175 ALA A O 1
ATOM 1305 N N . GLN A 1 176 ? -14.860 6.975 14.563 1.00 97.44 176 GLN A N 1
ATOM 1306 C CA . GLN A 1 176 ? -14.357 6.819 13.192 1.00 97.44 176 GLN A CA 1
ATOM 1307 C C . GLN A 1 176 ? -15.337 6.053 12.295 1.00 97.44 176 GLN A C 1
ATOM 1309 O O . GLN A 1 176 ? -15.605 6.497 11.178 1.00 97.44 176 GLN A O 1
ATOM 1314 N N . TYR A 1 177 ? -15.935 4.963 12.781 1.00 97.69 177 TYR A N 1
ATOM 1315 C CA . TYR A 1 177 ? -16.916 4.194 12.010 1.00 97.69 177 TYR A CA 1
ATOM 1316 C C . TYR A 1 177 ? -18.167 5.006 11.673 1.00 97.69 177 TYR A C 1
ATOM 1318 O O . TYR A 1 177 ? -18.650 4.962 10.545 1.00 97.69 177 TYR A O 1
ATOM 1326 N N . GLU A 1 178 ? -18.668 5.808 12.612 1.00 95.62 178 GLU A N 1
ATOM 1327 C CA . GLU A 1 178 ? -19.805 6.697 12.367 1.00 95.62 178 GLU A CA 1
ATOM 1328 C C . GLU A 1 178 ? -19.472 7.788 11.342 1.00 95.62 178 GLU A C 1
ATOM 1330 O O . GLU A 1 178 ? -20.313 8.132 10.508 1.00 95.62 178 GLU A O 1
ATOM 1335 N N . LYS A 1 179 ? -18.246 8.332 11.364 1.00 95.38 179 LYS A N 1
ATOM 1336 C CA . LYS A 1 179 ? -17.779 9.270 10.329 1.00 95.38 179 LYS A CA 1
ATOM 1337 C C . LYS A 1 179 ? -17.709 8.593 8.962 1.00 95.38 179 LYS A C 1
ATOM 1339 O O . LYS A 1 179 ? -18.215 9.156 7.995 1.00 95.38 179 LYS A O 1
ATOM 1344 N N . ALA A 1 180 ? -17.148 7.386 8.893 1.00 95.88 180 ALA A N 1
ATOM 1345 C CA . ALA A 1 180 ? -17.105 6.592 7.671 1.00 95.88 180 ALA A CA 1
ATOM 1346 C C . ALA A 1 180 ? -18.523 6.341 7.125 1.00 95.88 180 ALA A C 1
ATOM 1348 O O . ALA A 1 180 ? -18.795 6.599 5.952 1.00 95.88 180 ALA A O 1
ATOM 1349 N N . LEU A 1 181 ? -19.469 5.970 7.993 1.00 94.56 181 LEU A N 1
ATOM 1350 C CA . LEU A 1 181 ? -20.837 5.622 7.611 1.00 94.56 181 LEU A CA 1
ATOM 1351 C C . LEU A 1 181 ? -21.614 6.809 7.031 1.00 94.56 181 LEU A C 1
ATOM 1353 O O . LEU A 1 181 ? -22.434 6.627 6.132 1.00 94.56 181 LEU A O 1
ATOM 1357 N N . LYS A 1 182 ? -21.334 8.027 7.511 1.00 92.31 182 LYS A N 1
ATOM 1358 C CA . LYS A 1 182 ? -21.921 9.272 6.983 1.00 92.31 182 LYS A CA 1
ATOM 1359 C C . LYS A 1 182 ? -21.479 9.586 5.554 1.00 92.31 182 LYS A C 1
ATOM 1361 O O . LYS A 1 182 ? -22.180 10.313 4.861 1.00 92.31 182 LYS A O 1
ATOM 1366 N N . SER A 1 183 ? -20.334 9.060 5.123 1.00 89.31 183 SER A N 1
ATOM 1367 C CA . SER A 1 183 ? -19.815 9.253 3.763 1.00 89.31 183 SER A CA 1
ATOM 1368 C C . SER A 1 183 ? -20.246 8.165 2.772 1.00 89.31 183 SER A C 1
ATOM 1370 O O . SER A 1 183 ? -19.918 8.257 1.591 1.00 89.31 183 SER A O 1
ATOM 1372 N N . LEU A 1 184 ? -20.984 7.146 3.230 1.00 89.06 184 LEU A N 1
ATOM 1373 C CA . LEU A 1 184 ? -21.490 6.065 2.388 1.00 89.06 184 LEU A CA 1
ATOM 1374 C C . LEU A 1 184 ? -22.957 6.272 2.022 1.00 89.06 184 LEU A C 1
ATOM 1376 O O . LEU A 1 184 ? -23.793 6.556 2.881 1.00 89.06 184 LEU A O 1
ATOM 1380 N N . ASP A 1 185 ? -23.267 6.009 0.754 1.00 88.69 185 ASP A N 1
ATOM 1381 C CA . ASP A 1 185 ? -24.643 5.869 0.288 1.00 88.69 185 ASP A CA 1
ATOM 1382 C C . ASP A 1 185 ? -25.364 4.731 1.032 1.00 88.69 185 ASP A C 1
ATOM 1384 O O . ASP A 1 185 ? -24.749 3.730 1.418 1.00 88.69 185 ASP A O 1
ATOM 1388 N N . VAL A 1 186 ? -26.674 4.874 1.242 1.00 84.81 186 VAL A N 1
ATOM 1389 C CA . VAL A 1 186 ? -27.495 3.880 1.952 1.00 84.81 186 VAL A CA 1
ATOM 1390 C C . VAL A 1 186 ? -27.500 2.528 1.225 1.00 84.81 186 VAL A C 1
ATOM 1392 O O . VAL A 1 186 ? -27.508 1.485 1.874 1.00 84.81 186 VAL A O 1
ATOM 1395 N N . ALA A 1 187 ? -27.420 2.529 -0.106 1.00 87.75 187 ALA A N 1
ATOM 1396 C CA . ALA A 1 187 ? -27.361 1.329 -0.932 1.00 87.75 187 ALA A CA 1
ATOM 1397 C C . ALA A 1 187 ? -25.934 0.774 -1.115 1.00 87.75 187 ALA A C 1
ATOM 1399 O O . ALA A 1 187 ? -25.758 -0.248 -1.784 1.00 87.75 187 ALA A O 1
ATOM 1400 N N . ALA A 1 188 ? -24.901 1.409 -0.544 1.00 89.06 188 ALA A N 1
ATOM 1401 C CA . ALA A 1 188 ? -23.525 0.955 -0.713 1.00 89.06 188 ALA A CA 1
ATOM 1402 C C . ALA A 1 188 ? -23.330 -0.450 -0.098 1.00 89.06 188 ALA A C 1
ATOM 1404 O O . ALA A 1 188 ? -23.590 -0.633 1.094 1.00 89.06 188 ALA A O 1
ATOM 1405 N N . PRO A 1 189 ? -22.793 -1.443 -0.837 1.00 88.12 189 PRO A N 1
ATOM 1406 C CA . PRO A 1 189 ? -22.640 -2.812 -0.326 1.00 88.12 189 PRO A CA 1
ATOM 1407 C C . PRO A 1 189 ? -21.812 -2.908 0.964 1.00 88.12 189 PRO A C 1
ATOM 1409 O O . PRO A 1 189 ? -22.112 -3.703 1.852 1.00 88.12 189 PRO A O 1
ATOM 1412 N N . GLN A 1 190 ? -20.788 -2.061 1.085 1.00 88.12 190 GLN A N 1
ATOM 1413 C CA . GLN A 1 190 ? -19.908 -1.984 2.255 1.00 88.12 190 GLN A CA 1
ATOM 1414 C C . GLN A 1 190 ? -20.564 -1.357 3.493 1.00 88.12 190 GLN A C 1
ATOM 1416 O O . GLN A 1 190 ? -20.052 -1.514 4.600 1.00 88.12 190 GLN A O 1
ATOM 1421 N N . ARG A 1 191 ? -21.721 -0.701 3.337 1.00 93.25 191 ARG A N 1
ATOM 1422 C CA . ARG A 1 191 ? -22.430 -0.046 4.437 1.00 93.25 191 ARG A CA 1
ATOM 1423 C C . ARG A 1 191 ? -22.796 -1.032 5.541 1.00 93.25 191 ARG A C 1
ATOM 1425 O O . ARG A 1 191 ? -22.491 -0.775 6.696 1.00 93.25 191 ARG A O 1
ATOM 1432 N N . ARG A 1 192 ? -23.377 -2.184 5.189 1.00 92.12 192 ARG A N 1
ATOM 1433 C CA . ARG A 1 192 ? -23.849 -3.181 6.167 1.00 92.12 192 ARG A CA 1
ATOM 1434 C C . ARG A 1 192 ? -22.732 -3.670 7.091 1.00 92.12 192 ARG A C 1
ATOM 1436 O O . ARG A 1 192 ? -22.947 -3.808 8.289 1.00 92.12 192 ARG A O 1
ATOM 1443 N N . LEU A 1 193 ? -21.540 -3.909 6.540 1.00 93.62 193 LEU A N 1
ATOM 1444 C CA . LEU A 1 193 ? -20.380 -4.310 7.338 1.00 93.62 193 LEU A CA 1
ATOM 1445 C C . LEU A 1 193 ? -19.982 -3.205 8.322 1.00 93.62 193 LEU A C 1
ATOM 1447 O O . LEU A 1 193 ? -19.704 -3.478 9.487 1.00 93.62 193 LEU A O 1
ATOM 1451 N N . LEU A 1 194 ? -19.981 -1.956 7.862 1.00 95.81 194 LEU A N 1
ATOM 1452 C CA . LEU A 1 194 ? -19.639 -0.817 8.699 1.00 95.81 194 LEU A CA 1
ATOM 1453 C C . LEU A 1 194 ? -20.677 -0.574 9.804 1.00 95.81 194 LEU A C 1
ATOM 1455 O O . LEU A 1 194 ? -20.305 -0.252 10.927 1.00 95.81 194 LEU A O 1
ATOM 1459 N N . GLU A 1 195 ? -21.963 -0.792 9.528 1.00 95.00 195 GLU A N 1
ATOM 1460 C CA . GLU A 1 195 ? -23.028 -0.758 10.537 1.00 95.00 195 GLU A CA 1
ATOM 1461 C C . GLU A 1 195 ? -22.803 -1.823 11.623 1.00 95.00 195 GLU A C 1
ATOM 1463 O O . GLU A 1 195 ? -22.921 -1.519 12.811 1.00 95.00 195 GLU A O 1
ATOM 1468 N N . THR A 1 196 ? -22.389 -3.041 11.246 1.00 95.56 196 THR A N 1
ATOM 1469 C CA . THR A 1 196 ? -21.964 -4.071 12.210 1.00 95.56 196 THR A CA 1
ATOM 1470 C C . THR A 1 196 ? -20.795 -3.591 13.065 1.00 95.56 196 THR A C 1
ATOM 1472 O O . THR A 1 196 ? -20.867 -3.685 14.286 1.00 95.56 196 THR A O 1
ATOM 1475 N N . LYS A 1 197 ? -19.762 -2.990 12.463 1.00 97.00 197 LYS A N 1
ATOM 1476 C CA . LYS A 1 197 ? -18.616 -2.441 13.209 1.00 97.00 197 LYS A CA 1
ATOM 1477 C C . LYS A 1 197 ? -19.011 -1.325 14.181 1.00 97.00 197 LYS A C 1
ATOM 1479 O O . LYS A 1 197 ? -18.478 -1.268 15.288 1.00 97.00 197 LYS A O 1
ATOM 1484 N N . VAL A 1 198 ? -19.957 -0.458 13.803 1.00 97.12 198 VAL A N 1
ATOM 1485 C CA . VAL A 1 198 ? -20.523 0.561 14.706 1.00 97.12 198 VAL A CA 1
ATOM 1486 C C . VAL A 1 198 ? -21.180 -0.107 15.914 1.00 97.12 198 VAL A C 1
ATOM 1488 O O . VAL A 1 198 ? -20.904 0.293 17.044 1.00 97.12 198 VAL A O 1
ATOM 1491 N N . MET A 1 199 ? -22.009 -1.131 15.699 1.00 96.25 199 MET A N 1
ATOM 1492 C CA . MET A 1 199 ? -22.676 -1.861 16.786 1.00 96.25 199 MET A CA 1
ATOM 1493 C C . MET A 1 199 ? -21.682 -2.606 17.686 1.00 96.25 199 MET A C 1
ATOM 1495 O O . MET A 1 199 ? -21.790 -2.519 18.908 1.00 96.25 199 MET A O 1
ATOM 1499 N N . ASP A 1 200 ? -20.670 -3.255 17.109 1.00 96.06 200 ASP A N 1
ATOM 1500 C CA . ASP A 1 200 ? -19.610 -3.952 17.852 1.00 96.06 200 ASP A CA 1
ATOM 1501 C C . ASP A 1 200 ? -18.767 -2.991 18.709 1.00 96.06 200 ASP A C 1
ATOM 1503 O O . ASP A 1 200 ? -18.279 -3.352 19.784 1.00 96.06 200 ASP A O 1
ATOM 1507 N N . ALA A 1 201 ? -18.624 -1.738 18.267 1.00 96.38 201 ALA A N 1
ATOM 1508 C CA . ALA A 1 201 ? -18.012 -0.660 19.039 1.00 96.38 201 ALA A CA 1
ATOM 1509 C C . ALA A 1 201 ? -18.967 -0.034 20.083 1.00 96.38 201 ALA A C 1
ATOM 1511 O O . ALA A 1 201 ? -18.614 0.945 20.742 1.00 96.38 201 ALA A O 1
ATOM 1512 N N . GLY A 1 202 ? -20.172 -0.590 20.261 1.00 92.75 202 GLY A N 1
ATOM 1513 C CA . GLY A 1 202 ? -21.183 -0.126 21.213 1.00 92.75 202 GLY A CA 1
ATOM 1514 C C . GLY A 1 202 ? -21.988 1.080 20.726 1.00 92.75 202 GLY A C 1
ATOM 1515 O O . GLY A 1 202 ? -22.486 1.856 21.541 1.00 92.75 202 GLY A O 1
ATOM 1516 N N . GLY A 1 203 ? -22.044 1.310 19.416 1.00 90.25 203 GLY A N 1
ATOM 1517 C CA . GLY A 1 203 ? -22.896 2.313 18.785 1.00 90.25 203 GLY A CA 1
ATOM 1518 C C . GLY A 1 203 ? -24.278 1.770 18.433 1.00 90.25 203 GLY A C 1
ATOM 1519 O O . GLY A 1 203 ? -24.570 0.586 18.580 1.00 90.25 203 GLY A O 1
ATOM 1520 N N . THR A 1 204 ? -25.136 2.655 17.935 1.00 86.75 204 THR A N 1
ATOM 1521 C CA . THR A 1 204 ? -26.440 2.279 17.377 1.00 86.75 204 THR A CA 1
ATOM 1522 C C . THR A 1 204 ? -26.552 2.827 15.966 1.00 86.75 204 THR A C 1
ATOM 1524 O O . THR A 1 204 ? -26.005 3.883 15.650 1.00 86.75 204 THR A O 1
ATOM 1527 N N . VAL A 1 205 ? -27.244 2.092 15.107 1.00 82.06 205 VAL A N 1
ATOM 1528 C CA . VAL A 1 205 ? -27.485 2.468 13.715 1.00 82.06 205 VAL A CA 1
ATOM 1529 C C . VAL A 1 205 ? -28.974 2.686 13.536 1.00 82.06 205 VAL A C 1
ATOM 1531 O O . VAL A 1 205 ? -29.783 1.895 14.019 1.00 82.06 205 VAL A O 1
ATOM 1534 N N . ALA A 1 206 ? -29.338 3.794 12.891 1.00 73.94 206 ALA A N 1
ATOM 1535 C CA . ALA A 1 206 ? -30.730 4.062 12.562 1.00 73.94 206 ALA A CA 1
ATOM 1536 C C . ALA A 1 206 ? -31.253 2.936 11.661 1.00 73.94 206 ALA A C 1
ATOM 1538 O O . ALA A 1 206 ? -30.550 2.516 10.740 1.00 73.94 206 ALA A O 1
ATOM 1539 N N . ALA A 1 207 ? -32.466 2.448 11.938 1.00 60.34 207 ALA A N 1
ATOM 1540 C CA . ALA A 1 207 ? -33.101 1.439 11.100 1.00 60.34 207 ALA A CA 1
ATOM 1541 C C . ALA A 1 207 ? -33.109 1.922 9.637 1.00 60.34 207 ALA A C 1
ATOM 1543 O O . ALA A 1 207 ? -33.365 3.112 9.408 1.00 60.34 207 ALA A O 1
ATOM 1544 N N . PRO A 1 208 ? -32.803 1.051 8.656 1.00 55.78 208 PRO A N 1
ATOM 1545 C CA . PRO A 1 208 ? -32.866 1.438 7.255 1.00 55.78 208 PRO A CA 1
ATOM 1546 C C . PRO A 1 208 ? -34.267 1.984 6.982 1.00 55.78 208 PRO A C 1
ATOM 1548 O O . PRO A 1 208 ? -35.255 1.344 7.343 1.00 55.78 208 PRO A O 1
ATOM 1551 N N . ALA A 1 209 ? -34.351 3.187 6.407 1.00 51.19 209 ALA A N 1
ATOM 1552 C CA . ALA A 1 209 ? -35.629 3.727 5.967 1.00 51.19 209 ALA A CA 1
ATOM 1553 C C . ALA A 1 209 ? -36.247 2.699 5.014 1.00 51.19 209 ALA A C 1
ATOM 1555 O O . ALA A 1 209 ? -35.612 2.340 4.019 1.00 51.19 209 ALA A O 1
ATOM 1556 N N . GLU A 1 210 ? -37.425 2.175 5.365 1.00 38.56 210 GLU A N 1
ATOM 1557 C CA . GLU A 1 210 ? -38.165 1.256 4.507 1.00 38.56 210 GLU A CA 1
ATOM 1558 C C . GLU A 1 210 ? -38.258 1.882 3.115 1.00 38.56 210 GLU A C 1
ATOM 1560 O O . GLU A 1 210 ? -38.723 3.012 2.952 1.00 38.56 210 GLU A O 1
ATOM 1565 N N . SER A 1 211 ? -37.743 1.173 2.112 1.00 45.59 211 SER A N 1
ATOM 1566 C CA . SER A 1 211 ? -37.982 1.523 0.721 1.00 45.59 211 SER A CA 1
ATOM 1567 C C . SER A 1 211 ? -39.488 1.412 0.478 1.00 45.59 211 SER A C 1
ATOM 1569 O O . SER A 1 211 ? -40.012 0.296 0.484 1.00 45.59 211 SER A O 1
ATOM 1571 N N . VAL A 1 212 ? -40.156 2.560 0.336 1.00 39.84 212 VAL A N 1
ATOM 1572 C CA . VAL A 1 212 ? -41.551 2.669 -0.125 1.00 39.84 212 VAL A CA 1
ATOM 1573 C C . VAL A 1 212 ? -41.664 2.145 -1.551 1.00 39.84 212 VAL A C 1
ATOM 1575 O O . VAL A 1 212 ? -40.765 2.472 -2.361 1.00 39.84 212 VAL A O 1
#

Radius of gyration: 32.42 Å; chains: 1; bounding box: 65×51×107 Å

InterPro domains:
  IPR011990 Tetratricopeptide-like helical domain superfamily [G3DSA:1.25.40.10] (32-194)
  IPR011990 Tetratricopeptide-like helical domain superfamily [SSF48452] (93-185)
  IPR018704 Ancillary SecYEG translocon subunit/Cell division coordinator CpoB, TPR domain [PF09976] (17-200)
  IPR026039 Ancillary SecYEG translocon subunit YfgM [PIRSF006170] (5-202)
  IPR026039 Ancillary SecYEG translocon subunit YfgM [PTHR38035] (1-200)

Foldseek 3Di:
DPDVVVVCVVVVVVVVVVVCVVCVVVVVVVVVVVVVVVVVVVVVVCVVVVLVVVLVVLLVQLVVCLVVLVLVSNVVSLVVNLPGDLDPSSLVSLQSSLVSCVVVVVLVVSLVSLVSNDDPDVVVVVSLLVNLQSCLVVLNLVVSCVSLVPPQELSSLQSNLSSCVSVVVLVSSLVSLVSSLVRDDLPDPCNVVSQVSNVVSVHHDDDRDPDD

Secondary structure (DSSP, 8-state):
--SHHHHHHHHHHHHHHHHHHHHHHHHHHHHHHHHHHHHHHHHHHHHHHHHHHHHHHHHHHHHHHHHTT-HHHHHHHHHHHHTSSS-HHHHHHHHHHHHHHHHTT-HHHHHHHHHH----HHHHHHHHHHHHHHHHHTT-HHHHHHHHTT--SHHHHHHHHHHHHHTT-HHHHHHHHHHHHHTS-TT-TTHHHHHHHHHHTT---PPPPP--

Organism: Stenotrophomonas maltophilia (strain K279a) (NCBI:txid522373)

pLDDT: mean 86.47, std 13.48, range [38.56, 98.56]